Protein AF-G2DWH4-F1 (afdb_monomer_lite)

Radius of gyration: 27.31 Å; chains: 1; bounding box: 84×48×118 Å

InterPro domains:
  IPR036087 Nicotinate-nucleotide-dimethylbenzimidazole phosphoribosyltransferase-like superfamily [SSF52733] (171-233)

Foldseek 3Di:
DDDDDDDDDDDPDDPPPPPPPQPPVQLDDDPCLVQFFDDDDPCDLVDLLFAEEEEEEDEPDDVVLVVVLVVVLPPCLVVVVVVVSDDDDDDGHYYYQYLYDDPPQDQDQPDPPDPDDRPSQGAFAGSVLLVSLLVSLLVVLVVCVVVRGQEYEYEQRCCQVVVQDLDDDPPPLDLSVSNRSSNRSSLSSVLSNLSNCRRVVHAYEYTGPSRVRSLVSCCSSHVRSVVRYCPPDQPSVNVVVVVVPDPPPPDDDPDDDDDDDDDDDDDDD

Secondary structure (DSSP, 8-state):
-----------------------GGGGPPPGGGGSPPPP----TTS-TTSPEEEEEEESS--HHHHHHHHHHHT-THHHHHHHTTS-TT---EEEEEE----TT--------SSSS----PPPPPPHHHHHHHHHHHHHHHHHHHHTT-SEEEEEEHHHHHS-------TT---HHHHHHHH--HHHHHHHHHHHHHHHHT--EEE-HHHHHHHHHHHHHH-GGGGGGB-SSSPPHHHHHHHHTTS-----------------------

pLDDT: mean 70.79, std 20.51, range [34.06, 97.94]

Structure (mmCIF, N/CA/C/O backbone):
data_AF-G2DWH4-F1
#
_entry.id   AF-G2DWH4-F1
#
loop_
_atom_site.group_PDB
_atom_site.id
_atom_site.type_symbol
_atom_site.label_atom_id
_atom_site.label_alt_id
_atom_site.label_comp_id
_atom_site.label_asym_id
_atom_site.label_entity_id
_atom_site.label_seq_id
_atom_site.pdbx_PDB_ins_code
_atom_site.Cartn_x
_atom_site.Cartn_y
_atom_site.Cartn_z
_atom_site.occupancy
_atom_site.B_iso_or_equiv
_atom_site.auth_seq_id
_atom_site.auth_comp_id
_atom_site.auth_asym_id
_atom_site.auth_atom_id
_atom_site.pdbx_PDB_model_num
ATOM 1 N N . MET A 1 1 ? 60.055 7.572 -54.734 1.00 43.84 1 MET A N 1
ATOM 2 C CA . MET A 1 1 ? 59.231 6.347 -54.601 1.00 43.84 1 MET A CA 1
ATOM 3 C C . MET A 1 1 ? 59.683 5.733 -53.285 1.00 43.84 1 MET A C 1
ATOM 5 O O . MET A 1 1 ? 60.865 5.467 -53.182 1.00 43.84 1 MET A O 1
ATOM 9 N N . THR A 1 2 ? 58.936 5.772 -52.182 1.00 39.50 2 THR A N 1
ATOM 10 C CA . THR A 1 2 ? 57.647 5.097 -51.955 1.00 39.50 2 THR A CA 1
ATOM 11 C C . THR A 1 2 ? 56.962 5.762 -50.748 1.00 39.50 2 THR A C 1
ATOM 13 O O . THR A 1 2 ? 57.597 5.929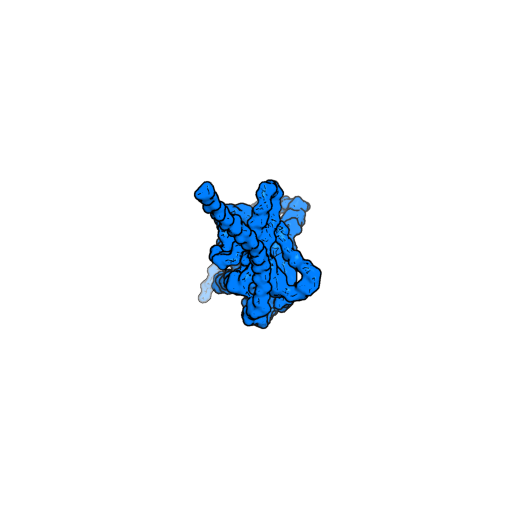 -49.711 1.00 39.50 2 THR A O 1
ATOM 16 N N . ALA A 1 3 ? 55.694 6.161 -50.875 1.00 38.78 3 ALA A N 1
ATOM 17 C CA . ALA A 1 3 ? 54.886 6.686 -49.773 1.00 38.78 3 ALA A CA 1
ATOM 18 C C . ALA A 1 3 ? 54.069 5.542 -49.153 1.00 38.78 3 ALA A C 1
ATOM 20 O O . ALA A 1 3 ? 53.367 4.832 -49.871 1.00 38.78 3 ALA A O 1
ATOM 21 N N . VAL A 1 4 ? 54.173 5.353 -47.836 1.00 41.50 4 VAL A N 1
ATOM 22 C CA . VAL A 1 4 ? 53.398 4.361 -47.075 1.00 41.50 4 VAL A CA 1
ATOM 23 C C . VAL A 1 4 ? 52.167 5.064 -46.507 1.00 41.50 4 VAL A C 1
ATOM 25 O O . VAL A 1 4 ? 52.268 5.855 -45.573 1.00 41.50 4 VAL A O 1
ATOM 28 N N . GLY A 1 5 ? 51.008 4.814 -47.118 1.00 39.22 5 GLY A N 1
ATOM 29 C CA . GLY A 1 5 ? 49.709 5.289 -46.646 1.00 39.22 5 GLY A CA 1
ATOM 30 C C . GLY A 1 5 ? 49.119 4.330 -45.613 1.00 39.22 5 GLY A C 1
ATOM 31 O O . GLY A 1 5 ? 48.825 3.180 -45.934 1.00 39.22 5 GLY A O 1
ATOM 32 N N . ALA A 1 6 ? 48.931 4.805 -44.382 1.00 42.16 6 ALA A N 1
ATOM 33 C CA . ALA A 1 6 ? 48.183 4.101 -43.347 1.00 42.16 6 ALA A CA 1
ATOM 34 C C . ALA A 1 6 ? 46.679 4.355 -43.541 1.00 42.16 6 ALA A C 1
ATOM 36 O O . ALA A 1 6 ? 46.209 5.491 -43.487 1.00 42.16 6 ALA A O 1
ATOM 37 N N . ARG A 1 7 ? 45.933 3.280 -43.798 1.00 42.12 7 ARG A N 1
ATOM 38 C CA . ARG A 1 7 ? 44.479 3.271 -43.975 1.00 42.12 7 ARG A CA 1
ATOM 39 C C . ARG A 1 7 ? 43.838 3.067 -42.599 1.00 42.12 7 ARG A C 1
ATOM 41 O O . ARG A 1 7 ? 43.928 1.983 -42.036 1.00 42.12 7 ARG A O 1
ATOM 48 N N . VAL A 1 8 ? 43.243 4.122 -42.047 1.00 39.06 8 VAL A N 1
ATOM 49 C CA . VAL A 1 8 ? 42.435 4.062 -40.820 1.00 39.06 8 VAL A CA 1
ATOM 50 C C . VAL A 1 8 ? 41.025 3.641 -41.227 1.00 39.06 8 VAL A C 1
ATOM 52 O O . VAL A 1 8 ? 40.278 4.442 -41.783 1.00 39.06 8 VAL A O 1
ATOM 55 N N . GLU A 1 9 ? 40.669 2.377 -41.001 1.00 37.31 9 GLU A N 1
ATOM 56 C CA . GLU A 1 9 ? 39.274 1.945 -41.083 1.00 37.31 9 GLU A CA 1
ATOM 57 C C . GLU A 1 9 ? 38.564 2.303 -39.777 1.00 37.31 9 GLU A C 1
ATOM 59 O O . GLU A 1 9 ? 38.820 1.730 -38.718 1.00 37.31 9 GLU A O 1
ATOM 64 N N . ALA A 1 10 ? 37.685 3.300 -39.857 1.00 43.09 10 ALA A N 1
ATOM 65 C CA . ALA A 1 10 ? 36.755 3.637 -38.796 1.00 43.09 10 ALA A CA 1
ATOM 66 C C . ALA A 1 10 ? 35.674 2.549 -38.723 1.00 43.09 10 ALA A C 1
ATOM 68 O O . ALA A 1 10 ? 34.775 2.481 -39.562 1.00 43.09 10 ALA A O 1
ATOM 69 N N . PHE A 1 11 ? 35.779 1.693 -37.710 1.00 37.16 11 PHE A N 1
ATOM 70 C CA . PHE A 1 11 ? 34.759 0.717 -37.350 1.00 37.16 11 PHE A CA 1
ATOM 71 C C . PHE A 1 11 ? 33.573 1.474 -36.729 1.00 37.16 11 PHE A C 1
ATOM 73 O O . PHE A 1 11 ? 33.607 1.881 -35.569 1.00 37.16 11 PHE A O 1
ATOM 80 N N . LEU A 1 12 ? 32.538 1.738 -37.530 1.00 42.19 12 LEU A N 1
ATOM 81 C CA . LEU A 1 12 ? 31.263 2.268 -37.049 1.00 42.19 12 LEU A CA 1
ATOM 82 C C . LEU A 1 12 ? 30.521 1.152 -36.302 1.00 42.19 12 LEU A C 1
ATOM 84 O O . LEU A 1 12 ? 29.701 0.437 -36.879 1.00 42.19 12 LEU A O 1
ATOM 88 N N . GLU A 1 13 ? 30.811 0.995 -35.010 1.00 34.06 13 GLU A N 1
ATOM 89 C CA . GLU A 1 13 ? 29.979 0.190 -34.119 1.00 34.06 13 GLU A CA 1
ATOM 90 C C . GLU A 1 13 ? 28.604 0.849 -33.996 1.00 34.06 13 GLU A C 1
ATOM 92 O O . GLU A 1 13 ? 28.412 1.888 -33.362 1.00 34.06 13 GLU A O 1
ATOM 97 N N . THR A 1 14 ? 27.621 0.242 -34.649 1.00 39.50 14 THR A N 1
ATOM 98 C CA . THR A 1 14 ? 26.215 0.588 -34.479 1.00 39.50 14 THR A CA 1
ATOM 99 C C . THR A 1 14 ? 25.814 0.201 -33.052 1.00 39.50 14 THR A C 1
ATOM 101 O O . THR A 1 14 ? 25.971 -0.967 -32.685 1.00 39.50 14 THR A O 1
ATOM 104 N N . PRO A 1 15 ? 25.279 1.115 -32.219 1.00 38.62 15 PRO A N 1
ATOM 105 C CA . PRO A 1 15 ? 24.811 0.744 -30.894 1.00 38.62 15 PRO A CA 1
ATOM 106 C C . PRO A 1 15 ? 23.590 -0.164 -31.046 1.00 38.62 15 PRO A C 1
ATOM 108 O O . PRO A 1 15 ? 22.476 0.285 -31.324 1.00 38.62 15 PRO A O 1
ATOM 111 N N . VAL A 1 16 ? 23.799 -1.468 -30.868 1.00 40.94 16 VAL A N 1
ATOM 112 C CA . VAL A 1 16 ? 22.717 -2.443 -30.750 1.00 40.94 16 VAL A CA 1
ATOM 113 C C . VAL A 1 16 ? 21.901 -2.059 -29.521 1.00 40.94 16 VAL A C 1
ATOM 115 O O . VAL A 1 16 ? 22.305 -2.283 -28.379 1.00 40.94 16 VAL A O 1
ATOM 118 N N . SER A 1 17 ? 20.743 -1.449 -29.769 1.00 43.75 17 SER A N 1
ATOM 119 C CA . SER A 1 17 ? 19.736 -1.137 -28.764 1.00 43.75 17 SER A CA 1
ATOM 120 C C . SER A 1 17 ? 19.234 -2.449 -28.157 1.00 43.75 17 SER A C 1
ATOM 122 O O . SER A 1 17 ? 18.276 -3.061 -28.628 1.00 43.75 17 SER A O 1
ATOM 124 N N . ARG A 1 18 ? 19.922 -2.925 -27.111 1.00 43.41 18 ARG A N 1
ATOM 125 C CA . ARG A 1 18 ? 19.467 -4.024 -26.256 1.00 43.41 18 ARG A CA 1
ATOM 126 C C . ARG A 1 18 ? 18.245 -3.540 -25.473 1.00 43.41 18 ARG A C 1
ATOM 128 O O . ARG A 1 18 ? 18.339 -3.212 -24.291 1.00 43.41 18 ARG A O 1
ATOM 135 N N . ARG A 1 19 ? 17.076 -3.515 -26.118 1.00 47.34 19 ARG A N 1
ATOM 136 C CA . ARG A 1 19 ? 15.805 -3.685 -25.408 1.00 47.34 19 ARG A CA 1
ATOM 137 C C . ARG A 1 19 ? 15.843 -5.091 -24.825 1.00 47.34 19 ARG A C 1
ATOM 139 O O . ARG A 1 19 ? 15.532 -6.059 -25.510 1.00 47.34 19 ARG A O 1
ATOM 146 N N . GLY A 1 20 ? 16.314 -5.204 -23.587 1.00 48.72 20 GLY A N 1
ATOM 147 C CA . GLY A 1 20 ? 16.203 -6.435 -22.823 1.00 48.72 20 GLY A CA 1
ATOM 148 C C . GLY A 1 20 ? 14.725 -6.768 -22.706 1.00 48.72 20 GLY A C 1
ATOM 149 O O . GLY A 1 20 ? 14.004 -6.116 -21.955 1.00 48.72 20 GLY A O 1
ATOM 150 N N . ALA A 1 21 ? 14.262 -7.735 -23.495 1.00 51.22 21 ALA A N 1
ATOM 151 C CA . ALA A 1 21 ? 12.986 -8.374 -23.254 1.00 51.22 21 ALA A CA 1
ATOM 152 C C . ALA A 1 21 ? 13.043 -8.911 -21.821 1.00 51.22 21 ALA A C 1
ATOM 154 O O . ALA A 1 21 ? 13.857 -9.786 -21.521 1.00 51.22 21 ALA A O 1
ATOM 155 N N . VAL A 1 22 ? 12.248 -8.318 -20.927 1.00 54.53 22 VAL A N 1
ATOM 156 C CA . VAL A 1 22 ? 12.051 -8.827 -19.567 1.00 54.53 22 VAL A CA 1
ATOM 157 C C . VAL A 1 22 ? 11.663 -10.292 -19.725 1.00 54.53 22 VAL A C 1
ATOM 159 O O . VAL A 1 22 ? 10.654 -10.591 -20.368 1.00 54.53 22 VAL A O 1
ATOM 162 N N . ARG A 1 23 ? 12.510 -11.205 -19.240 1.00 57.62 23 ARG A N 1
ATOM 163 C CA . ARG A 1 23 ? 12.257 -12.638 -19.383 1.00 57.62 23 ARG A CA 1
ATOM 164 C C . ARG A 1 23 ? 10.962 -12.941 -18.642 1.00 57.62 23 ARG A C 1
ATOM 166 O O . ARG A 1 23 ? 10.758 -12.493 -17.522 1.00 57.62 23 ARG A O 1
ATOM 173 N N . GLU A 1 24 ? 10.076 -13.697 -19.273 1.00 53.84 24 GLU A N 1
ATOM 174 C CA . GLU A 1 24 ? 8.739 -14.015 -18.758 1.00 53.84 24 GLU A CA 1
ATOM 175 C C . GLU A 1 24 ? 8.760 -14.659 -17.353 1.00 53.84 24 GLU A C 1
ATOM 177 O O . GLU A 1 24 ? 7.816 -14.507 -16.578 1.00 53.84 24 GLU A O 1
ATOM 182 N N . SER A 1 25 ? 9.889 -15.271 -16.976 1.00 52.78 25 SER A N 1
ATOM 183 C CA . SER A 1 25 ? 10.197 -15.786 -15.636 1.00 52.78 25 SER A CA 1
ATOM 184 C C . SER A 1 25 ? 10.255 -14.727 -14.523 1.00 52.78 25 SER A C 1
ATOM 186 O O . SER A 1 25 ? 10.105 -15.073 -13.351 1.00 52.78 25 SER A O 1
ATOM 188 N N . ASP A 1 26 ? 10.435 -13.447 -14.857 1.00 60.31 26 ASP A N 1
ATOM 189 C CA . ASP A 1 26 ? 10.594 -12.360 -13.881 1.00 60.31 26 ASP A CA 1
ATOM 190 C C . ASP A 1 26 ? 9.254 -11.817 -13.355 1.00 60.31 26 ASP A C 1
ATOM 192 O O . ASP A 1 26 ? 9.226 -11.037 -12.405 1.00 60.31 26 ASP A O 1
ATOM 196 N N . ALA A 1 27 ? 8.129 -12.250 -13.935 1.00 63.84 27 ALA A N 1
ATOM 197 C CA . ALA A 1 27 ? 6.793 -11.747 -13.605 1.00 63.84 27 ALA A CA 1
ATOM 198 C C . ALA A 1 27 ? 6.027 -12.603 -12.579 1.00 63.84 27 ALA A C 1
ATOM 200 O O . ALA A 1 27 ? 4.840 -12.358 -12.343 1.00 63.84 27 ALA A O 1
ATOM 201 N N . ARG A 1 28 ? 6.657 -13.621 -11.974 1.00 85.06 28 ARG A N 1
ATOM 202 C CA . ARG A 1 28 ? 5.974 -14.460 -10.981 1.00 85.06 28 ARG A CA 1
ATOM 203 C C . ARG A 1 28 ? 5.676 -13.645 -9.721 1.00 85.06 28 ARG A C 1
ATOM 205 O O . ARG A 1 28 ? 6.591 -13.165 -9.056 1.00 85.06 28 ARG A O 1
ATOM 212 N N . ARG A 1 29 ? 4.386 -13.532 -9.398 1.00 88.81 29 ARG A N 1
ATOM 213 C CA . ARG A 1 29 ? 3.885 -12.855 -8.196 1.00 88.81 29 ARG A CA 1
ATOM 214 C C . ARG A 1 29 ? 4.420 -13.543 -6.929 1.00 88.81 29 ARG A C 1
ATOM 216 O O . ARG A 1 29 ? 4.435 -14.773 -6.898 1.00 88.81 29 ARG A O 1
ATOM 223 N N . PRO A 1 30 ? 4.809 -12.787 -5.888 1.00 89.19 30 PRO A N 1
ATOM 224 C CA . PRO A 1 30 ? 5.105 -13.345 -4.575 1.00 89.19 30 PRO A CA 1
ATOM 225 C C . PRO A 1 30 ? 3.922 -14.142 -4.024 1.00 89.19 30 PRO A C 1
ATOM 227 O O . PRO A 1 30 ? 2.788 -13.662 -4.061 1.00 89.19 30 PRO A O 1
ATOM 230 N N . ASP A 1 31 ? 4.185 -15.322 -3.458 1.00 92.06 31 ASP A N 1
ATOM 231 C CA . ASP A 1 31 ? 3.131 -16.226 -2.974 1.00 92.06 31 ASP A CA 1
ATOM 232 C C . ASP A 1 31 ? 2.248 -15.571 -1.898 1.00 92.06 31 ASP A C 1
ATOM 234 O O . ASP A 1 31 ? 1.038 -15.795 -1.858 1.00 92.06 31 ASP A O 1
ATOM 238 N N . TRP A 1 32 ? 2.818 -14.679 -1.078 1.00 91.12 32 TRP A N 1
ATOM 239 C CA . TRP A 1 32 ? 2.079 -13.979 -0.027 1.00 91.12 32 TRP A CA 1
ATOM 240 C C . TRP A 1 32 ? 0.999 -13.024 -0.556 1.00 91.12 32 TRP A C 1
ATOM 242 O O . TRP A 1 32 ? 0.056 -12.725 0.173 1.00 91.12 32 TRP A O 1
ATOM 252 N N . LEU A 1 33 ? 1.065 -12.589 -1.821 1.00 91.00 33 LEU A N 1
ATOM 253 C CA . LEU A 1 33 ? -0.028 -11.825 -2.439 1.00 91.00 33 LEU A CA 1
ATOM 254 C C . LEU A 1 33 ? -1.310 -12.656 -2.582 1.00 91.00 33 LEU A C 1
ATOM 256 O O . LEU A 1 33 ? -2.381 -12.086 -2.758 1.00 91.00 33 LEU A O 1
ATOM 260 N N . SER A 1 34 ? -1.210 -13.984 -2.494 1.00 92.31 34 SER A N 1
ATOM 261 C CA . SER A 1 34 ? -2.356 -14.897 -2.556 1.00 92.31 34 SER A CA 1
ATOM 262 C C . SER A 1 34 ? -2.993 -15.153 -1.188 1.00 92.31 34 SER A C 1
ATOM 264 O O . SER A 1 34 ? -4.053 -15.772 -1.122 1.00 92.31 34 SER A O 1
ATOM 266 N N . VAL A 1 35 ? -2.373 -14.697 -0.091 1.00 95.62 35 VAL A N 1
ATOM 267 C CA . VAL A 1 35 ? -2.939 -14.841 1.260 1.00 95.62 35 VAL A CA 1
ATOM 268 C C . VAL A 1 35 ? -4.261 -14.067 1.321 1.00 95.62 35 VAL A C 1
ATOM 270 O O . VAL A 1 35 ? -4.284 -12.902 0.912 1.00 95.62 35 VAL A O 1
ATOM 273 N N . PRO A 1 36 ? -5.369 -14.675 1.783 1.00 95.75 36 PRO A N 1
ATOM 274 C CA . PRO A 1 36 ? -6.670 -14.015 1.820 1.00 95.75 36 PRO A CA 1
ATOM 275 C C . PRO A 1 36 ? -6.675 -12.817 2.776 1.00 95.75 36 PRO A C 1
ATOM 277 O O . PRO A 1 36 ? -5.820 -12.684 3.648 1.00 95.75 36 PRO A O 1
ATOM 280 N N . ALA A 1 37 ? -7.656 -11.931 2.604 1.00 95.56 37 ALA A N 1
ATOM 281 C CA . ALA A 1 37 ? -7.869 -10.839 3.545 1.00 95.56 37 ALA A CA 1
ATOM 282 C C . ALA A 1 37 ? -8.299 -11.384 4.915 1.00 95.56 37 ALA A C 1
ATOM 284 O O . ALA A 1 37 ? -8.993 -12.402 4.993 1.00 95.56 37 ALA A O 1
ATOM 285 N N . ALA A 1 38 ? -7.926 -10.681 5.983 1.00 94.75 38 ALA A N 1
ATOM 286 C CA . ALA A 1 38 ? -8.412 -10.968 7.320 1.00 94.75 38 ALA A CA 1
ATOM 287 C C . ALA A 1 38 ? -9.946 -10.841 7.366 1.00 94.75 38 ALA A C 1
ATOM 289 O O . ALA A 1 38 ? -10.504 -9.935 6.726 1.00 94.75 38 ALA A O 1
ATOM 290 N N . PRO A 1 39 ? -10.638 -11.699 8.140 1.00 92.12 39 PRO A N 1
ATOM 291 C CA . PRO A 1 39 ? -12.065 -11.553 8.390 1.00 92.12 39 PRO A CA 1
ATOM 292 C C . PRO A 1 39 ? -12.355 -10.167 8.959 1.00 92.12 39 PRO A C 1
ATOM 294 O O . PRO A 1 39 ? -11.705 -9.736 9.910 1.00 92.12 39 PRO A O 1
ATOM 297 N N . ARG A 1 40 ? -13.333 -9.460 8.390 1.00 80.56 40 ARG A N 1
ATOM 298 C CA . ARG A 1 40 ? -13.727 -8.146 8.900 1.00 80.56 40 ARG A CA 1
ATOM 299 C C . ARG A 1 40 ? -14.387 -8.334 10.268 1.00 80.56 40 ARG A C 1
ATOM 301 O O . ARG A 1 40 ? -15.482 -8.888 10.344 1.00 80.56 40 ARG A O 1
ATOM 308 N N . CYS A 1 41 ? -13.760 -7.846 11.335 1.00 64.50 41 CYS A N 1
ATOM 309 C CA . CYS A 1 41 ? -14.508 -7.569 12.556 1.00 64.50 41 CYS A CA 1
ATOM 310 C C . CYS A 1 41 ? -15.380 -6.344 12.279 1.00 64.50 41 CYS A C 1
ATOM 312 O O . CYS A 1 41 ? -14.888 -5.318 11.818 1.00 64.50 41 CYS A O 1
ATOM 314 N N . VAL A 1 42 ? -16.684 -6.480 12.508 1.00 57.16 42 VAL A N 1
ATOM 315 C CA . VAL A 1 42 ? -17.709 -5.469 12.193 1.00 57.16 42 VAL A CA 1
ATOM 316 C C . VAL A 1 42 ? -17.597 -4.232 13.093 1.00 57.16 42 VAL A C 1
ATOM 318 O O . VAL A 1 42 ? -18.349 -3.286 12.914 1.00 57.16 42 VAL A O 1
ATOM 321 N N . GLU A 1 43 ? -16.643 -4.193 14.024 1.00 59.25 43 GLU A N 1
ATOM 322 C CA . GLU A 1 43 ? -16.416 -3.025 14.866 1.00 59.25 43 GLU A CA 1
ATOM 323 C C . GLU A 1 43 ? -15.879 -1.866 14.009 1.00 59.25 43 GLU A C 1
ATOM 325 O O . GLU A 1 43 ? -14.745 -1.927 13.518 1.00 59.25 43 GLU A O 1
ATOM 330 N N . PRO A 1 44 ? -16.692 -0.820 13.773 1.00 54.91 44 PRO A N 1
ATOM 331 C CA . PRO A 1 44 ? -16.284 0.307 12.956 1.00 54.91 44 PRO A CA 1
ATOM 332 C C . PRO A 1 44 ? -15.169 1.029 13.700 1.00 54.91 44 PRO A C 1
ATOM 334 O O . PRO A 1 44 ? -15.448 1.624 14.732 1.00 54.91 44 PRO A O 1
ATOM 337 N N . PHE A 1 45 ? -13.927 0.929 13.202 1.00 59.12 45 PHE A N 1
ATOM 338 C CA . PHE A 1 45 ? -12.737 1.590 13.755 1.00 59.12 45 PHE A CA 1
ATOM 339 C C . PHE A 1 45 ? -12.818 1.690 15.281 1.00 59.12 45 PHE A C 1
ATOM 341 O O . PHE A 1 45 ? -13.060 2.786 15.791 1.00 59.12 45 PHE A O 1
ATOM 348 N N . GLY A 1 46 ? -12.732 0.538 15.973 1.00 53.75 46 GLY A N 1
ATOM 349 C CA . GLY A 1 46 ? -12.829 0.454 17.436 1.00 53.75 46 GLY A CA 1
ATOM 350 C C . GLY A 1 46 ? -12.152 1.673 18.043 1.00 53.75 46 GLY A C 1
ATOM 351 O O . GLY A 1 46 ? -11.006 1.919 17.678 1.00 53.75 46 GLY A O 1
ATOM 352 N N . GLY A 1 47 ? -12.944 2.472 18.775 1.00 55.53 47 GLY A N 1
ATOM 353 C CA . GLY A 1 47 ? -12.854 3.936 18.853 1.00 55.53 47 GLY A CA 1
ATOM 354 C C . GLY A 1 47 ? -11.470 4.530 18.593 1.00 55.53 47 GLY A C 1
ATOM 355 O O . GLY A 1 47 ? -10.475 4.025 19.095 1.00 55.53 47 GLY A O 1
ATOM 356 N N . LEU A 1 48 ? -11.414 5.650 17.862 1.00 58.59 48 LEU A N 1
ATOM 357 C CA . LEU A 1 48 ? -10.204 6.389 17.437 1.00 58.59 48 LEU A CA 1
ATOM 358 C C . LEU A 1 48 ? -9.157 6.699 18.544 1.00 58.59 48 LEU A C 1
ATOM 360 O O . LEU A 1 48 ? -8.147 7.332 18.272 1.00 58.59 48 LEU A O 1
ATOM 364 N N . THR A 1 49 ? -9.361 6.257 19.782 1.00 65.31 49 THR A N 1
ATOM 365 C CA . THR A 1 49 ? -8.399 6.247 20.883 1.00 65.31 49 THR A CA 1
ATOM 366 C C . THR A 1 49 ? -7.150 5.403 20.602 1.00 65.31 49 THR A C 1
ATOM 368 O O . THR A 1 49 ? -6.094 5.684 21.180 1.00 65.31 49 THR A O 1
ATOM 371 N N . ALA A 1 50 ? -7.231 4.399 19.720 1.00 72.06 50 ALA A N 1
ATOM 372 C CA . ALA A 1 50 ? -6.076 3.589 19.340 1.00 72.06 50 ALA A CA 1
ATOM 373 C C . ALA A 1 50 ? -5.001 4.428 18.613 1.00 72.06 50 ALA A C 1
ATOM 375 O O . ALA A 1 50 ? -5.333 5.313 17.821 1.00 72.06 50 ALA A O 1
ATOM 376 N N . PRO A 1 51 ? -3.701 4.160 18.847 1.00 81.44 51 PRO A N 1
ATOM 377 C CA . PRO A 1 51 ? -2.633 4.951 18.253 1.00 81.44 51 PRO A CA 1
ATOM 378 C C . PRO A 1 51 ? -2.651 4.850 16.723 1.00 81.44 51 PRO A C 1
ATOM 380 O O . PRO A 1 51 ? -2.840 3.776 16.142 1.00 81.44 51 PRO A O 1
ATOM 383 N N . LEU A 1 52 ? -2.446 5.994 16.076 1.00 83.88 52 LEU A N 1
ATOM 384 C CA . LEU A 1 52 ? -2.310 6.116 14.629 1.00 83.88 52 LEU A CA 1
ATOM 385 C C . LEU A 1 52 ? -0.821 6.058 14.282 1.00 83.88 52 LEU A C 1
ATOM 387 O O . LEU A 1 52 ? -0.020 6.717 14.947 1.00 83.88 52 LEU A O 1
ATOM 391 N N . ARG A 1 53 ? -0.453 5.327 13.225 1.00 86.25 53 ARG A N 1
ATOM 392 C CA . ARG A 1 53 ? 0.921 5.345 12.701 1.00 86.25 53 ARG A CA 1
ATOM 393 C C . ARG A 1 53 ? 0.944 5.844 11.275 1.00 86.25 53 ARG A C 1
ATOM 395 O O . ARG A 1 53 ? 0.223 5.330 10.416 1.00 86.25 53 ARG A O 1
ATOM 402 N N . PHE A 1 54 ? 1.791 6.833 11.039 1.00 86.62 54 PHE A N 1
ATOM 403 C CA . PHE A 1 54 ? 1.964 7.436 9.734 1.00 86.62 54 PHE A CA 1
ATOM 404 C C . PHE A 1 54 ? 3.289 6.994 9.130 1.00 86.62 54 PHE A C 1
ATOM 406 O O . PHE A 1 54 ? 4.336 7.120 9.761 1.00 86.62 54 PHE A O 1
ATOM 413 N N . VAL A 1 55 ? 3.250 6.480 7.904 1.00 88.56 55 VAL A N 1
ATOM 414 C CA . VAL A 1 55 ? 4.432 5.995 7.198 1.00 88.56 55 VAL A CA 1
ATOM 415 C C . VAL A 1 55 ? 4.555 6.657 5.835 1.00 88.56 55 VAL A C 1
ATOM 417 O O . VAL A 1 55 ? 3.664 6.556 4.986 1.00 88.56 55 VAL A O 1
ATOM 420 N N . VAL A 1 56 ? 5.708 7.280 5.600 1.00 88.81 56 VAL A N 1
ATOM 421 C CA . VAL A 1 56 ? 6.085 7.795 4.281 1.00 88.81 56 VAL A CA 1
ATOM 422 C C . VAL A 1 56 ? 7.088 6.863 3.642 1.00 88.81 56 VAL A C 1
ATOM 424 O O . VAL A 1 56 ? 8.180 6.658 4.165 1.00 88.81 56 VAL A O 1
ATOM 427 N N . PHE A 1 57 ? 6.736 6.331 2.478 1.00 90.25 57 PHE A N 1
ATOM 428 C CA . PHE A 1 57 ? 7.672 5.602 1.636 1.00 90.25 57 PHE A CA 1
ATOM 429 C C . PHE A 1 57 ? 8.434 6.601 0.767 1.00 90.25 57 PHE A C 1
ATOM 431 O O . PHE A 1 57 ? 7.824 7.373 0.017 1.00 90.25 57 PHE A O 1
ATOM 438 N N . ALA A 1 58 ? 9.760 6.587 0.886 1.00 87.56 58 ALA A N 1
ATOM 439 C CA . ALA A 1 58 ? 10.661 7.475 0.160 1.00 87.56 58 ALA A CA 1
ATOM 440 C C . ALA A 1 58 ? 11.900 6.711 -0.324 1.00 87.56 58 ALA A C 1
ATOM 442 O O . ALA A 1 58 ? 12.484 5.919 0.427 1.00 87.56 58 ALA A O 1
ATOM 443 N N . ASP A 1 59 ? 12.328 6.963 -1.561 1.00 84.88 59 ASP A N 1
ATOM 444 C CA . ASP A 1 59 ? 13.561 6.408 -2.113 1.00 84.88 59 ASP A CA 1
ATOM 445 C C . ASP A 1 59 ? 14.613 7.511 -2.309 1.00 84.88 59 ASP A C 1
ATOM 447 O O . ASP A 1 59 ? 14.446 8.433 -3.106 1.00 84.88 59 ASP A O 1
ATOM 451 N N . GLY A 1 60 ? 15.690 7.449 -1.519 1.00 74.38 60 GLY A N 1
ATOM 452 C CA . GLY A 1 60 ? 16.873 8.310 -1.666 1.00 74.38 60 GLY A CA 1
ATOM 453 C C . GLY A 1 60 ? 16.677 9.824 -1.481 1.00 74.38 60 GLY A C 1
ATOM 454 O O . GLY A 1 60 ? 17.594 10.577 -1.792 1.00 74.38 60 GLY A O 1
ATOM 455 N N . GLN A 1 61 ? 15.520 10.286 -0.999 1.00 71.00 61 GLN A N 1
ATOM 456 C CA . GLN A 1 61 ? 15.240 11.717 -0.835 1.00 71.00 61 GLN A CA 1
ATOM 457 C C . GLN A 1 61 ? 15.894 12.312 0.419 1.00 71.00 61 GLN A C 1
ATOM 459 O O . GLN A 1 61 ? 15.998 11.653 1.457 1.00 71.00 61 GLN A O 1
ATOM 464 N N . ASP A 1 62 ? 16.268 13.592 0.328 1.00 77.81 62 ASP A N 1
ATOM 465 C CA . ASP A 1 62 ? 16.673 14.402 1.480 1.00 77.81 62 ASP A CA 1
ATOM 466 C C . ASP A 1 62 ? 15.521 14.434 2.510 1.00 77.81 62 ASP A C 1
ATOM 468 O O . ASP A 1 62 ? 14.389 14.783 2.145 1.00 77.81 62 ASP A O 1
ATOM 472 N N . PRO A 1 63 ? 15.774 14.106 3.792 1.00 75.00 63 PRO A N 1
ATOM 473 C CA . PRO A 1 63 ? 14.782 14.198 4.861 1.00 75.00 63 PRO A CA 1
ATOM 474 C C . PRO A 1 63 ? 14.015 15.527 4.907 1.00 75.00 63 PRO A C 1
ATOM 476 O O . PRO A 1 63 ? 12.826 15.533 5.219 1.00 75.00 63 PRO A O 1
ATOM 479 N N . ARG A 1 64 ? 14.647 16.652 4.548 1.00 78.44 64 ARG A N 1
ATOM 480 C CA . ARG A 1 64 ? 13.993 17.972 4.502 1.00 78.44 64 ARG A CA 1
ATOM 481 C C . ARG A 1 64 ? 12.931 18.060 3.411 1.00 78.44 64 ARG A C 1
ATOM 483 O O . ARG A 1 64 ? 11.880 18.653 3.629 1.00 78.44 64 ARG A O 1
ATOM 490 N N . VAL A 1 65 ? 13.184 17.451 2.253 1.00 78.19 65 VAL A N 1
ATOM 491 C CA . VAL A 1 65 ? 12.218 17.383 1.144 1.00 78.19 65 VAL A CA 1
ATOM 492 C C . VAL A 1 65 ? 11.045 16.487 1.525 1.00 78.19 65 VAL A C 1
ATOM 494 O O . VAL A 1 65 ? 9.896 16.813 1.229 1.00 78.19 65 VAL A O 1
ATOM 497 N N . ILE A 1 66 ? 11.325 15.376 2.210 1.00 76.38 66 ILE A N 1
ATOM 498 C CA . ILE A 1 66 ? 10.288 14.489 2.743 1.00 76.38 66 ILE A CA 1
ATOM 499 C C . ILE A 1 66 ? 9.416 15.253 3.743 1.00 76.38 66 ILE A C 1
ATOM 501 O O . ILE A 1 66 ? 8.196 15.194 3.618 1.00 76.38 66 ILE A O 1
ATOM 505 N N . GLN A 1 67 ? 10.020 16.008 4.667 1.00 78.44 67 GLN A N 1
ATOM 506 C CA . GLN A 1 67 ? 9.294 16.802 5.658 1.00 78.44 67 GLN A CA 1
ATOM 507 C C . GLN A 1 67 ? 8.438 17.907 5.017 1.00 78.44 67 GLN A C 1
ATOM 509 O O . GLN A 1 67 ? 7.257 18.002 5.325 1.00 78.44 67 GLN A O 1
ATOM 514 N N . ASP A 1 68 ? 8.974 18.686 4.071 1.00 79.12 68 ASP A N 1
ATOM 515 C CA . ASP A 1 68 ? 8.193 19.721 3.367 1.00 79.12 68 ASP A CA 1
ATOM 516 C C . ASP A 1 68 ? 6.984 19.117 2.629 1.00 79.12 68 ASP A C 1
ATOM 518 O O . ASP A 1 68 ? 5.888 19.679 2.607 1.00 79.12 68 ASP A O 1
ATOM 522 N N . ARG A 1 69 ? 7.148 17.927 2.043 1.00 74.19 69 ARG A N 1
ATOM 523 C CA . ARG A 1 69 ? 6.044 17.218 1.380 1.00 74.19 69 ARG A CA 1
ATOM 524 C C . ARG A 1 69 ? 5.036 16.663 2.367 1.00 74.19 69 ARG A C 1
ATOM 526 O O . ARG A 1 69 ? 3.840 16.784 2.114 1.00 74.19 69 ARG A O 1
ATOM 533 N N . ILE A 1 70 ? 5.515 16.085 3.462 1.00 74.69 70 ILE A N 1
ATOM 534 C CA . ILE A 1 70 ? 4.714 15.703 4.623 1.00 74.69 70 ILE A CA 1
ATOM 535 C C . ILE A 1 70 ? 3.832 16.885 5.014 1.00 74.69 70 ILE A C 1
ATOM 537 O O . ILE A 1 70 ? 2.616 16.751 4.940 1.00 74.69 70 ILE A O 1
ATOM 541 N N . ASP A 1 71 ? 4.409 18.059 5.260 1.00 77.56 71 ASP A N 1
ATOM 542 C CA . ASP A 1 71 ? 3.689 19.252 5.711 1.00 77.56 71 ASP A CA 1
ATOM 543 C C . ASP A 1 71 ? 2.626 19.719 4.698 1.00 77.56 71 ASP A C 1
ATOM 545 O O . ASP A 1 71 ? 1.535 20.149 5.084 1.00 77.56 71 ASP A O 1
ATOM 549 N N . ARG A 1 72 ? 2.894 19.577 3.392 1.00 73.62 72 ARG A N 1
ATOM 550 C CA . ARG A 1 72 ? 1.929 19.887 2.317 1.00 73.62 72 ARG A CA 1
ATOM 551 C C . ARG A 1 72 ? 0.787 18.875 2.226 1.00 73.62 72 ARG A C 1
ATOM 553 O O . ARG A 1 72 ? -0.371 19.275 2.078 1.00 73.62 72 ARG A O 1
ATOM 560 N N . VAL A 1 73 ? 1.092 17.578 2.299 1.00 67.38 73 VAL A N 1
ATOM 561 C CA . VAL A 1 73 ? 0.083 16.501 2.302 1.00 67.38 73 VAL A CA 1
ATOM 562 C C . VAL A 1 73 ? -0.762 16.576 3.579 1.00 67.38 73 VAL A C 1
ATOM 564 O O . VAL A 1 73 ? -1.965 16.331 3.532 1.00 67.38 73 VAL A O 1
ATOM 567 N N . TRP A 1 74 ? -0.166 17.015 4.691 1.00 67.81 74 TRP A N 1
ATOM 568 C CA . TRP A 1 74 ? -0.822 17.240 5.984 1.00 67.81 74 TRP A CA 1
ATOM 569 C C . TRP A 1 74 ? -1.628 18.536 6.103 1.00 67.81 74 TRP A C 1
ATOM 571 O O . TRP A 1 74 ? -2.099 18.863 7.199 1.00 67.81 74 TRP A O 1
ATOM 581 N N . SER A 1 75 ? -1.795 19.287 5.014 1.00 61.53 75 SER A N 1
ATOM 582 C CA . SER A 1 75 ? -2.585 20.522 4.999 1.00 61.53 75 SER A CA 1
ATOM 583 C C . SER A 1 75 ? -4.002 20.322 5.604 1.00 61.53 75 SER A C 1
ATOM 585 O O . SER A 1 75 ? -4.477 19.191 5.761 1.00 61.53 75 SER A O 1
ATOM 587 N N . PRO A 1 76 ? -4.672 21.404 6.061 1.00 57.66 76 PRO A N 1
ATOM 588 C CA . PRO A 1 76 ? -5.378 21.474 7.351 1.00 57.66 76 PRO A CA 1
ATOM 589 C C . PRO A 1 76 ? -6.468 20.431 7.607 1.00 57.66 76 PRO A C 1
ATOM 591 O O . PRO A 1 76 ? -6.779 20.159 8.762 1.00 57.66 76 PRO A O 1
ATOM 594 N N . GLY A 1 77 ? -7.027 19.800 6.581 1.00 54.97 77 GLY A N 1
ATOM 595 C CA . GLY A 1 77 ? -8.048 18.780 6.770 1.00 54.97 77 GLY A CA 1
ATOM 596 C C . GLY A 1 77 ? -7.575 17.565 7.582 1.00 54.97 77 GLY A C 1
ATOM 597 O O . GLY A 1 77 ? -8.365 17.016 8.348 1.00 54.97 77 GLY A O 1
ATOM 598 N N . LEU A 1 78 ? -6.304 17.149 7.473 1.00 59.97 78 LEU A N 1
ATOM 599 C CA . LEU A 1 78 ? -5.796 16.027 8.281 1.00 59.97 78 LEU A CA 1
ATOM 600 C C . LEU A 1 78 ? -5.517 16.457 9.729 1.00 59.97 78 LEU A C 1
ATOM 602 O O . LEU A 1 78 ? -5.664 15.649 10.642 1.00 59.97 78 LEU A O 1
ATOM 606 N N . ARG A 1 79 ? -5.200 17.744 9.951 1.00 60.31 79 ARG A N 1
ATOM 607 C CA . ARG A 1 79 ? -5.143 18.345 11.294 1.00 60.31 79 ARG A CA 1
ATOM 608 C C . ARG A 1 79 ? -6.520 18.402 11.945 1.00 60.31 79 ARG A C 1
ATOM 610 O O . ARG A 1 79 ? -6.612 18.148 13.135 1.00 60.31 79 ARG A O 1
ATOM 617 N N . VAL A 1 80 ? -7.584 18.671 11.184 1.00 57.47 80 VAL A N 1
ATOM 618 C CA . VAL A 1 80 ? -8.965 18.595 11.697 1.00 57.47 80 VAL A CA 1
ATOM 619 C C . VAL A 1 80 ? -9.291 17.166 12.135 1.00 57.47 80 VAL A C 1
ATOM 621 O O . VAL A 1 80 ? -9.868 16.977 13.201 1.00 57.47 80 VAL A O 1
ATOM 624 N N . PHE A 1 81 ? -8.868 16.161 11.363 1.00 58.00 81 PHE A N 1
ATOM 625 C CA . PHE A 1 81 ? -9.066 14.752 11.714 1.00 58.00 81 PHE A CA 1
ATOM 626 C C . PHE A 1 81 ? -8.239 14.318 12.937 1.00 58.00 81 PHE A C 1
ATOM 628 O O . PHE A 1 81 ? -8.763 13.680 13.841 1.00 58.00 81 PHE A O 1
ATOM 635 N N . ALA A 1 82 ? -6.960 14.695 13.008 1.00 56.62 82 ALA A N 1
ATOM 636 C CA . ALA A 1 82 ? -6.098 14.364 14.145 1.00 56.62 82 ALA A CA 1
ATOM 637 C C . ALA A 1 82 ? -6.478 15.143 15.421 1.00 56.62 82 ALA A C 1
ATOM 639 O O . ALA A 1 82 ? -6.505 14.572 16.508 1.00 56.62 82 ALA A O 1
ATOM 640 N N . GLY A 1 83 ? -6.828 16.424 15.287 1.00 53.94 83 GLY A N 1
ATOM 641 C CA . GLY A 1 83 ? -7.208 17.310 16.393 1.00 53.94 83 GLY A CA 1
ATOM 642 C C . GLY A 1 83 ? -8.594 17.027 16.974 1.00 53.94 83 GLY A C 1
ATOM 643 O O . GLY A 1 83 ? -8.865 17.398 18.109 1.00 53.94 83 GLY A O 1
ATOM 644 N N . SER A 1 84 ? -9.464 16.319 16.245 1.00 53.16 84 SER A N 1
ATOM 645 C CA . SER A 1 84 ? -10.703 15.771 16.822 1.00 53.16 84 SER A CA 1
ATOM 646 C C . SER A 1 84 ? -10.476 14.465 17.595 1.00 53.16 84 SER A C 1
ATOM 648 O O . SER A 1 84 ? -11.358 14.042 18.338 1.00 53.16 84 SER A O 1
ATOM 650 N N . VAL A 1 85 ? -9.294 13.849 17.465 1.00 51.44 85 VAL A N 1
ATOM 651 C CA . VAL A 1 85 ? -8.946 12.566 18.093 1.00 51.44 85 VAL A CA 1
ATOM 652 C C . VAL A 1 85 ? -7.985 12.728 19.279 1.00 51.44 85 VAL A C 1
ATOM 654 O O . VAL A 1 85 ? -8.025 11.902 20.192 1.00 51.44 85 VAL A O 1
ATOM 657 N N . ARG A 1 86 ? -7.159 13.785 19.337 1.00 50.62 86 ARG A N 1
ATOM 658 C CA . ARG A 1 86 ? -6.274 14.063 20.487 1.00 50.62 86 ARG A CA 1
ATOM 659 C C . ARG A 1 86 ? -6.059 15.555 20.759 1.00 50.62 86 ARG A C 1
ATOM 661 O O . ARG A 1 86 ? -6.074 16.382 19.855 1.00 50.62 86 ARG A O 1
ATOM 668 N N . GLN A 1 87 ? -5.808 15.845 22.037 1.00 47.47 87 GLN A N 1
ATOM 669 C CA . GLN A 1 87 ? -5.326 17.119 22.576 1.00 47.47 87 GLN A CA 1
ATOM 670 C C . GLN A 1 87 ? -4.040 17.549 21.834 1.00 47.47 87 GLN A C 1
ATOM 672 O O . GLN A 1 87 ? -3.169 16.722 21.578 1.00 47.47 87 GLN A O 1
ATOM 677 N N . GLU A 1 88 ? -3.954 18.829 21.471 1.00 48.31 88 GLU A N 1
ATOM 678 C CA . GLU A 1 88 ? -3.128 19.451 20.413 1.00 48.31 88 GLU A CA 1
ATOM 679 C C . GLU A 1 88 ? -1.592 19.240 20.424 1.00 48.31 88 GLU A C 1
ATOM 681 O O . GLU A 1 88 ? -0.903 19.818 19.584 1.00 48.31 88 GLU A O 1
ATOM 686 N N . SER A 1 89 ? -1.009 18.446 21.324 1.00 43.81 89 SER A N 1
ATOM 687 C CA . SER A 1 89 ? 0.439 18.483 21.590 1.00 43.81 89 SER A CA 1
ATOM 688 C C . SER A 1 89 ? 1.269 17.290 21.105 1.00 43.81 89 SER A C 1
ATOM 690 O O . SER A 1 89 ? 2.493 17.393 21.114 1.00 43.81 89 SER A O 1
ATOM 692 N N . GLU A 1 90 ? 0.671 16.182 20.659 1.00 58.84 90 GLU A N 1
ATOM 693 C CA . GLU A 1 90 ? 1.438 14.993 20.253 1.00 58.84 90 GLU A CA 1
ATOM 694 C C . GLU A 1 90 ? 1.107 14.588 18.813 1.00 58.84 90 GLU A C 1
ATOM 696 O O . GLU A 1 90 ? 0.053 14.021 18.517 1.00 58.84 90 GLU A O 1
ATOM 701 N N . TRP A 1 91 ? 2.007 14.933 17.890 1.00 59.91 91 TRP A N 1
ATOM 702 C CA . TRP A 1 91 ? 1.920 14.497 16.500 1.00 59.91 91 TRP A CA 1
ATOM 703 C C . TRP A 1 91 ? 1.926 12.963 16.430 1.00 59.91 91 TRP A C 1
ATOM 705 O O . TRP A 1 91 ? 2.632 12.325 17.213 1.00 59.91 91 TRP A O 1
ATOM 715 N N . PRO A 1 92 ? 1.173 12.348 15.497 1.00 67.75 92 PRO A N 1
ATOM 716 C CA . PRO A 1 92 ? 1.228 10.904 15.313 1.00 67.75 92 PRO A CA 1
ATOM 717 C C . PRO A 1 92 ? 2.664 10.466 15.004 1.00 67.75 92 PRO A C 1
ATOM 719 O O . PRO A 1 92 ? 3.391 11.161 14.286 1.00 67.75 92 PRO A O 1
ATOM 722 N N . GLU A 1 93 ? 3.054 9.295 15.517 1.00 75.44 93 GLU A N 1
ATOM 723 C CA . GLU A 1 93 ? 4.361 8.706 15.227 1.00 75.44 93 GLU A CA 1
ATOM 724 C C . GLU A 1 93 ? 4.551 8.619 13.709 1.00 75.44 93 GLU A C 1
ATOM 726 O O . GLU A 1 93 ? 3.846 7.883 13.007 1.00 75.44 93 GLU A O 1
ATOM 731 N N . THR A 1 94 ? 5.491 9.421 13.211 1.00 80.19 94 THR A N 1
ATOM 732 C CA . THR A 1 94 ? 5.819 9.522 11.794 1.00 80.19 94 THR A CA 1
ATOM 733 C C . THR A 1 94 ? 7.075 8.714 11.528 1.00 80.19 94 THR A C 1
ATOM 735 O O . THR A 1 94 ? 8.147 9.010 12.050 1.00 80.19 94 THR A O 1
ATOM 738 N N . GLU A 1 95 ? 6.943 7.682 10.704 1.00 86.69 95 GLU A N 1
ATOM 739 C CA . GLU A 1 95 ? 8.043 6.835 10.268 1.00 86.69 95 GLU A CA 1
ATOM 740 C C . GLU A 1 95 ? 8.345 7.104 8.791 1.00 86.69 95 GLU A C 1
ATOM 742 O O . GLU A 1 95 ? 7.479 6.986 7.922 1.00 86.69 95 GLU A O 1
ATOM 747 N N . VAL A 1 96 ? 9.599 7.424 8.481 1.00 85.56 96 VAL A N 1
ATOM 748 C CA . VAL A 1 96 ? 10.071 7.481 7.095 1.00 85.56 96 VAL A CA 1
ATOM 749 C C . VAL A 1 96 ? 10.683 6.129 6.743 1.00 85.56 96 VAL A C 1
ATOM 751 O O . VAL A 1 96 ? 11.722 5.732 7.273 1.00 85.56 96 VAL A O 1
ATOM 754 N N . CYS A 1 97 ? 10.033 5.397 5.841 1.00 86.56 97 CYS A N 1
ATOM 755 C CA . CYS A 1 97 ? 10.525 4.120 5.348 1.00 86.56 97 CYS A CA 1
ATOM 756 C C . CYS A 1 97 ? 11.417 4.347 4.123 1.00 86.56 97 CYS A C 1
ATOM 758 O O . CYS A 1 97 ? 10.937 4.466 2.992 1.00 86.56 97 CYS A O 1
ATOM 760 N N . HIS A 1 98 ? 12.728 4.391 4.363 1.00 86.56 98 HIS A N 1
ATOM 761 C CA . HIS A 1 98 ? 13.727 4.455 3.303 1.00 86.56 98 HIS A CA 1
ATOM 762 C C . HIS A 1 98 ? 13.856 3.105 2.592 1.00 86.56 98 HIS A C 1
ATOM 764 O O . HIS A 1 98 ? 14.131 2.076 3.215 1.00 86.56 98 HIS A O 1
ATOM 770 N N . LEU A 1 99 ? 13.694 3.112 1.269 1.00 84.25 99 LEU A N 1
ATOM 771 C CA . LEU A 1 99 ? 13.789 1.894 0.455 1.00 84.25 99 LEU A CA 1
ATOM 772 C C . LEU A 1 99 ? 15.238 1.523 0.086 1.00 84.25 99 LEU A C 1
ATOM 774 O O . LEU A 1 99 ? 15.478 0.391 -0.343 1.00 84.25 99 LEU A O 1
ATOM 778 N N . GLY A 1 100 ? 16.188 2.436 0.331 1.00 77.75 100 GLY A N 1
ATOM 779 C CA . GLY A 1 100 ? 17.629 2.291 0.074 1.00 77.75 100 GLY A CA 1
ATOM 780 C C . GLY A 1 100 ? 17.961 2.317 -1.417 1.00 77.75 100 GLY A C 1
ATOM 781 O O . GLY A 1 100 ? 17.131 1.921 -2.216 1.00 77.75 100 GLY A O 1
ATOM 782 N N . ALA A 1 101 ? 19.159 2.735 -1.827 1.00 65.69 101 ALA A N 1
ATOM 783 C CA . ALA A 1 101 ? 19.518 2.735 -3.247 1.00 65.69 101 ALA A CA 1
ATOM 784 C C . ALA A 1 101 ? 19.466 1.305 -3.820 1.00 65.69 101 ALA A C 1
ATOM 786 O O . ALA A 1 101 ? 20.228 0.436 -3.401 1.00 65.69 101 ALA A O 1
ATOM 787 N N . ALA A 1 102 ? 18.559 1.038 -4.761 1.00 57.59 102 ALA A N 1
ATOM 788 C CA . ALA A 1 102 ? 18.589 -0.213 -5.509 1.00 57.59 102 ALA A CA 1
ATOM 789 C C . ALA A 1 102 ? 19.616 -0.085 -6.635 1.00 57.59 102 ALA A C 1
ATOM 791 O O . ALA A 1 102 ? 19.394 0.645 -7.605 1.00 57.59 102 ALA A O 1
ATOM 792 N N . GLU A 1 103 ? 20.726 -0.813 -6.527 1.00 54.84 103 GLU A N 1
ATOM 793 C CA . GLU A 1 103 ? 21.650 -0.986 -7.645 1.00 54.84 103 GLU A CA 1
ATOM 794 C C . GLU A 1 103 ? 20.869 -1.516 -8.865 1.00 54.84 103 GLU A C 1
ATOM 796 O O . GLU A 1 103 ? 20.188 -2.541 -8.803 1.00 54.84 103 GLU A O 1
ATOM 801 N N . GLY A 1 104 ? 20.899 -0.771 -9.975 1.00 52.97 104 GLY A N 1
ATOM 802 C CA . GLY A 1 104 ? 20.276 -1.173 -11.242 1.00 52.97 104 GLY A CA 1
ATOM 803 C C . GLY A 1 104 ? 18.873 -0.623 -11.544 1.00 52.97 104 GLY A C 1
ATOM 804 O O . GLY A 1 104 ? 18.410 -0.809 -12.668 1.00 52.97 104 GLY A O 1
ATOM 805 N N . CYS A 1 105 ? 18.215 0.108 -10.635 1.00 48.62 105 CYS A N 1
ATOM 806 C CA . CYS A 1 105 ? 17.010 0.897 -10.958 1.00 48.62 105 CYS A CA 1
ATOM 807 C C . CYS A 1 105 ? 17.393 2.345 -11.294 1.00 48.62 105 CYS A C 1
ATOM 809 O O . CYS A 1 105 ? 16.995 3.294 -10.628 1.00 48.62 105 CYS A O 1
ATOM 811 N N . GLY A 1 106 ? 18.218 2.522 -12.326 1.00 47.19 106 GLY A N 1
ATOM 812 C CA . GLY A 1 106 ? 18.535 3.853 -12.827 1.00 47.19 106 GLY A CA 1
ATOM 813 C C . GLY A 1 106 ? 17.331 4.423 -13.566 1.00 47.19 106 GLY A C 1
ATOM 814 O O . GLY A 1 106 ? 16.965 3.913 -14.625 1.00 47.19 106 GLY A O 1
ATOM 815 N N . ALA A 1 107 ? 16.736 5.493 -13.046 1.00 47.28 107 ALA A N 1
ATOM 816 C CA . ALA A 1 107 ? 15.912 6.371 -13.858 1.00 47.28 107 ALA A CA 1
ATOM 817 C C . ALA A 1 107 ? 16.817 6.912 -14.979 1.00 47.28 107 ALA A C 1
ATOM 819 O O . ALA A 1 107 ? 17.714 7.720 -14.734 1.00 47.28 107 ALA A O 1
ATOM 820 N N . ARG A 1 108 ? 16.688 6.378 -16.200 1.00 41.56 108 ARG A N 1
ATOM 821 C CA . ARG A 1 108 ? 17.492 6.840 -17.334 1.00 41.56 108 ARG A CA 1
ATOM 822 C C . ARG A 1 108 ? 17.011 8.234 -17.707 1.00 41.56 108 ARG A C 1
ATOM 824 O O . ARG A 1 108 ? 16.016 8.383 -18.409 1.00 41.56 108 ARG A O 1
ATOM 831 N N . ALA A 1 109 ? 17.724 9.251 -17.241 1.00 40.78 109 ALA A N 1
ATOM 832 C CA . ALA A 1 109 ? 17.595 10.584 -17.794 1.00 40.78 109 ALA A CA 1
ATOM 833 C C . ALA A 1 109 ? 18.019 10.526 -19.269 1.00 40.78 109 ALA A C 1
ATOM 835 O O . ALA A 1 109 ? 19.206 10.438 -19.579 1.00 40.78 109 ALA A O 1
ATOM 836 N N . PHE A 1 110 ? 17.053 10.534 -20.188 1.00 39.03 110 PHE A N 1
ATOM 837 C CA . PHE A 1 110 ? 17.330 10.854 -21.583 1.00 39.03 110 PHE A CA 1
ATOM 838 C C . PHE A 1 110 ? 17.651 12.351 -21.647 1.00 39.03 110 PHE A C 1
ATOM 840 O O . PHE A 1 110 ? 16.763 13.193 -21.748 1.00 39.03 110 PHE A O 1
ATOM 847 N N . GLY A 1 111 ? 18.933 12.679 -21.486 1.00 38.75 111 GLY A N 1
ATOM 848 C CA . GLY A 1 111 ? 19.466 14.007 -21.755 1.00 38.75 111 GLY A CA 1
ATOM 849 C C . GLY A 1 111 ? 19.702 14.163 -23.252 1.00 38.75 111 GLY A C 1
ATOM 850 O O . GLY A 1 111 ? 20.793 13.889 -23.738 1.00 38.75 111 GLY A O 1
ATOM 851 N N . ASP A 1 112 ? 18.673 14.579 -23.981 1.00 38.16 112 ASP A N 1
ATOM 852 C CA . ASP A 1 112 ? 18.860 15.378 -25.192 1.00 38.16 112 ASP A CA 1
ATOM 853 C C . ASP A 1 112 ? 19.239 16.785 -24.704 1.00 38.16 112 ASP A C 1
ATOM 855 O O . ASP A 1 112 ? 18.537 17.352 -23.872 1.00 38.16 112 ASP A O 1
ATOM 859 N N . GLY A 1 113 ? 20.385 17.314 -25.133 1.00 41.75 113 GLY A N 1
ATOM 860 C CA . GLY A 1 113 ? 20.971 18.582 -24.676 1.00 41.75 113 GLY A CA 1
ATOM 861 C C . GLY A 1 113 ? 20.192 19.865 -25.007 1.00 41.75 113 GLY A C 1
ATOM 862 O O . GLY A 1 113 ? 20.814 20.912 -25.181 1.00 41.75 113 GLY A O 1
ATOM 863 N N . SER A 1 114 ? 18.865 19.827 -25.088 1.00 41.44 114 SER A N 1
ATOM 864 C CA . SER A 1 114 ? 18.000 20.996 -25.216 1.00 41.44 114 SER A CA 1
ATOM 865 C C . SER A 1 114 ? 17.193 21.186 -23.930 1.00 41.44 114 SER A C 1
ATOM 867 O O . SER A 1 114 ? 16.647 20.239 -23.382 1.00 41.44 114 SER A O 1
ATOM 869 N N . GLY A 1 115 ? 17.142 22.414 -23.402 1.00 46.41 115 GLY A N 1
ATOM 870 C CA . GLY A 1 115 ? 16.599 22.765 -22.076 1.00 46.41 115 GLY A CA 1
ATOM 871 C C . GLY A 1 115 ? 15.090 22.547 -21.848 1.00 46.41 115 GLY A C 1
ATOM 872 O O . GLY A 1 115 ? 14.472 23.299 -21.096 1.00 46.41 115 GLY A O 1
ATOM 873 N N . GLY A 1 116 ? 14.474 21.550 -22.484 1.00 41.38 116 GLY A N 1
ATOM 874 C CA . GLY A 1 116 ? 13.161 21.022 -22.139 1.00 41.38 116 GLY A CA 1
ATOM 875 C C . GLY A 1 116 ? 13.257 20.072 -20.945 1.00 41.38 116 GLY A C 1
ATOM 876 O O . GLY A 1 116 ? 14.231 19.339 -20.799 1.00 41.38 116 GLY A O 1
ATOM 877 N N . ARG A 1 117 ? 12.242 20.076 -20.070 1.00 41.53 117 ARG A N 1
ATOM 878 C CA . ARG A 1 117 ? 12.102 19.096 -18.979 1.00 41.53 117 ARG A CA 1
ATOM 879 C C . ARG A 1 117 ? 12.320 17.690 -19.543 1.00 41.53 117 ARG A C 1
ATOM 881 O O . ARG A 1 117 ? 11.469 17.205 -20.287 1.00 41.53 117 ARG A O 1
ATOM 888 N N . SER A 1 118 ? 13.430 17.047 -19.189 1.00 45.12 118 SER A N 1
ATOM 889 C CA . SER A 1 118 ? 13.660 15.651 -19.537 1.00 45.12 118 SER A CA 1
ATOM 890 C C . SER A 1 118 ? 12.528 14.836 -18.917 1.00 45.12 118 SER A C 1
ATOM 892 O O . SER A 1 118 ? 12.361 14.774 -17.698 1.00 45.12 118 SER A O 1
ATOM 894 N N . SER A 1 119 ? 11.671 14.269 -19.765 1.00 50.84 119 SER A N 1
ATOM 895 C CA . SER A 1 119 ? 10.691 13.287 -19.323 1.00 50.84 119 SER A CA 1
ATOM 896 C C . SER A 1 119 ? 11.484 12.030 -18.995 1.00 50.84 119 SER A C 1
ATOM 898 O O . SER A 1 119 ? 11.817 11.234 -19.869 1.00 50.84 119 SER A O 1
ATOM 900 N N . ILE A 1 120 ? 11.907 11.922 -17.738 1.00 56.22 120 ILE A N 1
ATOM 901 C CA . ILE A 1 120 ? 12.532 10.711 -17.229 1.00 56.22 120 ILE A CA 1
ATOM 902 C C . ILE A 1 120 ? 11.408 9.686 -17.136 1.00 56.22 120 ILE A C 1
ATOM 904 O O . ILE A 1 120 ? 10.656 9.665 -16.162 1.00 56.22 120 ILE A O 1
ATOM 908 N N . GLU A 1 121 ? 11.240 8.876 -18.180 1.00 62.97 121 GLU A N 1
ATOM 909 C CA . GLU A 1 121 ? 10.348 7.732 -18.073 1.00 62.97 121 GLU A CA 1
ATOM 910 C C . GLU A 1 121 ? 10.937 6.762 -17.042 1.00 62.97 121 GLU A C 1
ATOM 912 O O . GLU A 1 121 ? 12.114 6.380 -17.142 1.00 62.97 121 GLU A O 1
ATOM 917 N N . PRO A 1 122 ? 10.158 6.379 -16.018 1.00 68.19 122 PRO A N 1
ATOM 918 C CA . PRO A 1 122 ? 10.640 5.464 -15.005 1.00 68.19 122 PRO A CA 1
ATOM 919 C C . PRO A 1 122 ? 10.987 4.135 -15.675 1.00 68.19 122 PRO A C 1
ATOM 921 O O . PRO A 1 122 ? 10.193 3.549 -16.413 1.00 68.19 122 PRO A O 1
ATOM 924 N N . SER A 1 123 ? 12.205 3.653 -15.436 1.00 79.62 123 SER A N 1
ATOM 925 C CA . SER A 1 123 ? 12.583 2.321 -15.896 1.00 79.62 123 SER A CA 1
ATOM 926 C C . SER A 1 123 ? 11.792 1.280 -15.097 1.00 79.62 123 SER A C 1
ATOM 928 O O . SER A 1 123 ? 11.681 1.427 -13.878 1.00 79.62 123 SER A O 1
ATOM 930 N N . PRO A 1 124 ? 11.245 0.231 -15.741 1.00 87.06 124 PRO A N 1
ATOM 931 C CA . PRO A 1 124 ? 10.535 -0.825 -15.032 1.00 87.06 124 PRO A CA 1
ATOM 932 C C . PRO A 1 124 ? 11.377 -1.402 -13.891 1.00 87.06 124 PRO A C 1
ATOM 934 O O . PRO A 1 124 ? 12.589 -1.585 -14.036 1.00 87.06 124 PRO A O 1
ATOM 937 N N . LEU A 1 125 ? 10.734 -1.721 -12.768 1.00 88.69 125 LEU A N 1
ATOM 938 C CA . LEU A 1 125 ? 11.411 -2.390 -11.663 1.00 88.69 125 LEU A CA 1
ATOM 939 C C . LEU A 1 125 ? 11.853 -3.781 -12.111 1.00 88.69 125 LEU A C 1
ATOM 941 O O . LEU A 1 125 ? 11.064 -4.542 -12.671 1.00 88.69 125 LEU A O 1
ATOM 945 N N . ASN A 1 126 ? 13.100 -4.148 -11.822 1.00 89.94 126 ASN A N 1
ATOM 946 C CA . ASN A 1 126 ? 13.467 -5.557 -11.887 1.00 89.94 126 ASN A CA 1
ATOM 947 C C . ASN A 1 126 ? 12.737 -6.330 -10.769 1.00 89.94 126 ASN A C 1
ATOM 949 O O . ASN A 1 126 ? 12.298 -5.744 -9.773 1.00 89.94 126 ASN A O 1
ATOM 953 N N . LYS A 1 127 ? 12.615 -7.654 -10.927 1.00 89.12 127 LYS A N 1
ATOM 954 C CA . LYS A 1 127 ? 11.887 -8.510 -9.978 1.00 89.12 127 LYS A CA 1
ATOM 955 C C . LYS A 1 127 ? 12.360 -8.316 -8.535 1.00 89.12 127 LYS A C 1
ATOM 957 O O . LYS A 1 127 ? 11.542 -8.157 -7.637 1.00 89.12 127 LYS A O 1
ATOM 962 N N . HIS A 1 128 ? 13.674 -8.289 -8.316 1.00 90.50 128 HIS A N 1
ATOM 963 C CA . HIS A 1 128 ? 14.246 -8.136 -6.982 1.00 90.50 128 HIS A CA 1
ATOM 964 C C . HIS A 1 128 ? 13.863 -6.794 -6.339 1.00 90.50 128 HIS A C 1
ATOM 966 O O . HIS A 1 128 ? 13.393 -6.768 -5.205 1.00 90.50 128 HIS A O 1
ATOM 972 N N . ALA A 1 129 ? 13.995 -5.685 -7.069 1.00 90.94 129 ALA A N 1
ATOM 973 C CA . ALA A 1 129 ? 13.646 -4.353 -6.583 1.00 90.94 129 ALA A CA 1
ATOM 974 C C . ALA A 1 129 ? 12.152 -4.234 -6.248 1.00 90.94 129 ALA A C 1
ATOM 976 O O . ALA A 1 129 ? 11.801 -3.618 -5.236 1.00 90.94 129 ALA A O 1
ATOM 977 N N . LEU A 1 130 ? 11.287 -4.848 -7.064 1.00 92.81 130 LEU A N 1
ATOM 978 C CA . LEU A 1 130 ? 9.851 -4.922 -6.804 1.00 92.81 130 LEU A CA 1
ATOM 979 C C . LEU A 1 130 ? 9.541 -5.746 -5.548 1.00 92.81 130 LEU A C 1
ATOM 981 O O . LEU A 1 130 ? 8.805 -5.274 -4.682 1.00 92.81 130 LEU A O 1
ATOM 985 N N . ASP A 1 131 ? 10.123 -6.939 -5.420 1.00 92.69 131 ASP A N 1
ATOM 986 C CA . ASP A 1 131 ? 9.915 -7.820 -4.265 1.00 92.69 131 ASP A CA 1
ATOM 987 C C . ASP A 1 131 ? 10.386 -7.162 -2.962 1.00 92.69 131 ASP A C 1
ATOM 989 O O . ASP A 1 131 ? 9.681 -7.208 -1.950 1.00 92.69 131 ASP A O 1
ATOM 993 N N . VAL A 1 132 ? 11.544 -6.494 -2.989 1.00 93.19 132 VAL A N 1
ATOM 994 C CA . VAL A 1 132 ? 12.061 -5.730 -1.846 1.00 93.19 132 VAL A CA 1
ATOM 995 C C . VAL A 1 132 ? 11.108 -4.594 -1.487 1.00 93.19 132 VAL A C 1
ATOM 997 O O . VAL A 1 132 ? 10.752 -4.460 -0.319 1.00 93.19 132 VAL A O 1
ATOM 1000 N N . ALA A 1 133 ? 10.662 -3.793 -2.460 1.00 94.75 133 ALA A N 1
ATOM 1001 C CA . ALA A 1 133 ? 9.759 -2.673 -2.202 1.00 94.75 133 ALA A CA 1
ATOM 1002 C C . ALA A 1 133 ? 8.425 -3.140 -1.596 1.00 94.75 133 ALA A C 1
ATOM 1004 O O . ALA A 1 133 ? 8.023 -2.657 -0.537 1.00 94.75 133 ALA A O 1
ATOM 1005 N N . LEU A 1 134 ? 7.790 -4.144 -2.207 1.00 96.25 134 LEU A N 1
ATOM 1006 C CA . LEU A 1 134 ? 6.563 -4.758 -1.700 1.00 96.25 134 LEU A CA 1
ATOM 1007 C C . LEU A 1 134 ? 6.737 -5.289 -0.263 1.00 96.25 134 LEU A C 1
ATOM 1009 O O . LEU A 1 134 ? 5.889 -5.043 0.597 1.00 96.25 134 LEU A O 1
ATOM 1013 N N . SER A 1 135 ? 7.857 -5.965 0.015 1.00 95.44 135 SER A N 1
ATOM 1014 C CA . SER A 1 135 ? 8.160 -6.511 1.347 1.00 95.44 135 SER A CA 1
ATOM 1015 C C . SER A 1 135 ? 8.402 -5.415 2.388 1.00 95.44 135 SER A C 1
ATOM 1017 O O . SER A 1 135 ? 7.985 -5.555 3.535 1.00 95.44 135 SER A O 1
ATOM 1019 N N . ARG A 1 136 ? 9.020 -4.288 2.007 1.00 95.75 136 ARG A N 1
ATOM 1020 C CA . ARG A 1 136 ? 9.194 -3.126 2.900 1.00 95.75 136 ARG A CA 1
ATOM 1021 C C . ARG A 1 136 ? 7.851 -2.544 3.332 1.00 95.75 136 ARG A C 1
ATOM 1023 O O . ARG A 1 136 ? 7.673 -2.280 4.521 1.00 95.75 136 ARG A O 1
ATOM 1030 N N . GLY A 1 137 ? 6.916 -2.413 2.392 1.00 97.50 137 GLY A N 1
ATOM 1031 C CA . GLY A 1 137 ? 5.539 -2.012 2.673 1.00 97.50 137 GLY A CA 1
ATOM 1032 C C . GLY A 1 137 ? 4.857 -2.935 3.675 1.00 97.50 137 GLY A C 1
ATOM 1033 O O . GLY A 1 137 ? 4.354 -2.486 4.703 1.00 97.50 137 GLY A O 1
ATOM 1034 N N . ARG A 1 138 ? 4.924 -4.243 3.414 1.00 97.44 138 ARG A N 1
ATOM 1035 C CA . ARG A 1 138 ? 4.395 -5.270 4.315 1.00 97.44 138 ARG A CA 1
ATOM 1036 C C . ARG A 1 138 ? 4.994 -5.179 5.723 1.00 97.44 138 ARG A C 1
ATOM 1038 O O . ARG A 1 138 ? 4.247 -5.101 6.694 1.00 97.44 138 ARG A O 1
ATOM 1045 N N . HIS A 1 139 ? 6.320 -5.133 5.844 1.00 96.25 139 HIS A N 1
ATOM 1046 C CA . HIS A 1 139 ? 6.984 -5.063 7.148 1.00 96.25 139 HIS A CA 1
ATOM 1047 C C . HIS A 1 139 ? 6.618 -3.790 7.926 1.00 96.25 139 HIS A C 1
ATOM 1049 O O . HIS A 1 139 ? 6.573 -3.821 9.154 1.00 96.25 139 HIS A O 1
ATOM 1055 N N . ALA A 1 140 ? 6.385 -2.660 7.247 1.00 96.25 140 ALA A N 1
ATOM 1056 C CA . ALA A 1 140 ? 5.943 -1.430 7.909 1.00 96.25 140 ALA A CA 1
ATOM 1057 C C . ALA A 1 140 ? 4.577 -1.611 8.586 1.00 96.25 140 ALA A C 1
ATOM 1059 O O . ALA A 1 140 ? 4.390 -1.202 9.731 1.00 96.25 140 ALA A O 1
ATOM 1060 N N . VAL A 1 141 ? 3.652 -2.295 7.914 1.00 96.75 141 VAL A N 1
ATOM 1061 C CA . VAL A 1 141 ? 2.332 -2.620 8.467 1.00 96.75 141 VAL A CA 1
ATOM 1062 C C . VAL A 1 141 ? 2.428 -3.626 9.611 1.00 96.75 141 VAL A C 1
ATOM 1064 O O . VAL A 1 141 ? 1.776 -3.444 10.637 1.00 96.75 141 VAL A O 1
ATOM 1067 N N . GLU A 1 142 ? 3.263 -4.658 9.478 1.00 96.81 142 GLU A N 1
ATOM 1068 C CA . GLU A 1 142 ? 3.502 -5.631 10.554 1.00 96.81 142 GLU A CA 1
ATOM 1069 C C . GLU A 1 142 ? 4.042 -4.943 11.817 1.00 96.81 142 GLU A C 1
ATOM 1071 O O . GLU A 1 142 ? 3.521 -5.175 12.909 1.00 96.81 142 GLU A O 1
ATOM 1076 N N . ARG A 1 143 ? 5.011 -4.026 11.677 1.00 95.81 143 ARG A N 1
ATOM 1077 C CA . ARG A 1 143 ? 5.505 -3.212 12.803 1.00 95.81 143 ARG A CA 1
ATOM 1078 C C . ARG A 1 143 ? 4.402 -2.364 13.430 1.00 95.81 143 ARG A C 1
ATOM 1080 O O . ARG A 1 143 ? 4.301 -2.325 14.651 1.00 95.81 143 ARG A O 1
ATOM 1087 N N . ALA A 1 144 ? 3.563 -1.720 12.617 1.00 93.44 144 ALA A N 1
ATOM 1088 C CA . ALA A 1 144 ? 2.443 -0.928 13.120 1.00 93.44 144 ALA A CA 1
ATOM 1089 C C . ALA A 1 144 ? 1.447 -1.785 13.914 1.00 93.44 144 ALA A C 1
ATOM 1091 O O . ALA A 1 144 ? 1.023 -1.404 15.002 1.00 93.44 144 ALA A O 1
ATOM 1092 N N . LYS A 1 145 ? 1.110 -2.978 13.409 1.00 93.38 145 LYS A N 1
ATOM 1093 C CA . LYS A 1 145 ? 0.228 -3.909 14.119 1.00 93.38 145 LYS A CA 1
ATOM 1094 C C . LYS A 1 145 ? 0.829 -4.345 15.456 1.00 93.38 145 LYS A C 1
ATOM 1096 O O . LYS A 1 145 ? 0.117 -4.351 16.456 1.00 93.38 145 LYS A O 1
ATOM 1101 N N . LEU A 1 146 ? 2.122 -4.679 15.481 1.00 94.81 146 LEU A N 1
ATOM 1102 C CA . LEU A 1 146 ? 2.837 -5.070 16.704 1.00 94.81 146 LEU A CA 1
ATOM 1103 C C . LEU A 1 146 ? 2.933 -3.928 17.725 1.00 94.81 146 LEU A C 1
ATOM 1105 O O . LEU A 1 146 ? 2.904 -4.188 18.923 1.00 94.81 146 LEU A O 1
ATOM 1109 N N . ALA A 1 147 ? 2.983 -2.677 17.264 1.00 90.94 147 ALA A N 1
ATOM 1110 C CA . ALA A 1 147 ? 2.917 -1.488 18.113 1.00 90.94 147 ALA A CA 1
ATOM 1111 C C . ALA A 1 147 ? 1.494 -1.171 18.626 1.00 90.94 147 ALA A C 1
ATOM 1113 O O . ALA A 1 147 ? 1.293 -0.165 19.300 1.00 90.94 147 ALA A O 1
ATOM 1114 N N . GLY A 1 148 ? 0.494 -2.001 18.307 1.00 90.75 148 GLY A N 1
ATOM 1115 C CA . GLY A 1 148 ? -0.889 -1.802 18.743 1.00 90.75 148 GLY A CA 1
ATOM 1116 C C . GLY A 1 148 ? -1.630 -0.698 17.986 1.00 90.75 148 GLY A C 1
ATOM 1117 O O . GLY A 1 148 ? -2.625 -0.180 18.490 1.00 90.75 148 GLY A O 1
ATOM 1118 N N . CYS A 1 149 ? -1.168 -0.317 16.790 1.00 89.38 149 CYS A N 1
ATOM 1119 C CA . CYS A 1 149 ? -1.819 0.729 16.008 1.00 89.38 149 CYS A CA 1
ATOM 1120 C C . CYS A 1 149 ? -3.215 0.301 15.535 1.00 89.38 149 CYS A C 1
ATOM 1122 O O . CYS A 1 149 ? -3.396 -0.789 14.984 1.00 89.38 149 CYS A O 1
ATOM 1124 N N . GLY A 1 150 ? -4.195 1.190 15.714 1.00 87.06 150 GLY A N 1
ATOM 1125 C CA . GLY A 1 150 ? -5.573 0.989 15.250 1.00 87.06 150 GLY A CA 1
ATOM 1126 C C . GLY A 1 150 ? -5.810 1.447 13.811 1.00 87.06 150 GLY A C 1
ATOM 1127 O O . GLY A 1 150 ? -6.796 1.053 13.194 1.00 87.06 150 GLY A O 1
ATOM 1128 N N . LEU A 1 151 ? -4.900 2.259 13.266 1.00 88.94 151 LEU A N 1
ATOM 1129 C CA . LEU A 1 151 ? -4.948 2.763 11.897 1.00 88.94 151 LEU A CA 1
ATOM 1130 C C . LEU A 1 151 ? -3.533 2.943 11.352 1.00 88.94 151 LEU A C 1
ATOM 1132 O O . LEU A 1 151 ? -2.666 3.522 12.015 1.00 88.94 151 LEU A O 1
ATOM 1136 N N . PHE A 1 152 ? -3.332 2.502 10.116 1.00 92.19 152 PHE A N 1
ATOM 1137 C CA . PHE A 1 152 ? -2.123 2.757 9.348 1.00 92.19 152 PHE A CA 1
ATOM 1138 C C . PHE A 1 152 ? -2.386 3.828 8.287 1.00 92.19 152 PHE A C 1
ATOM 1140 O O . PHE A 1 152 ? -3.358 3.744 7.539 1.00 92.19 152 PHE A O 1
ATOM 1147 N N . VAL A 1 153 ? -1.514 4.823 8.174 1.00 91.38 153 VAL A N 1
ATOM 1148 C CA . VAL A 1 153 ? -1.598 5.839 7.119 1.00 91.38 153 VAL A CA 1
ATOM 1149 C C . VAL A 1 153 ? -0.343 5.756 6.262 1.00 91.38 153 VAL A C 1
ATOM 1151 O O . VAL A 1 153 ? 0.759 5.881 6.784 1.00 91.38 153 VAL A O 1
ATOM 1154 N N . GLY A 1 154 ? -0.500 5.521 4.959 1.00 92.62 154 GLY A N 1
ATOM 1155 C CA . GLY A 1 154 ? 0.611 5.359 4.021 1.00 92.62 154 GLY A CA 1
ATOM 1156 C C . GLY A 1 154 ? 0.620 6.409 2.912 1.00 92.62 154 GLY A C 1
ATOM 1157 O O . GLY A 1 154 ? -0.429 6.716 2.337 1.00 92.62 154 GLY A O 1
ATOM 1158 N N . VAL A 1 155 ? 1.813 6.909 2.573 1.00 90.19 155 VAL A N 1
ATOM 1159 C CA . VAL A 1 155 ? 2.041 7.877 1.480 1.00 90.19 155 VAL A CA 1
ATOM 1160 C C . VAL A 1 155 ? 3.245 7.469 0.630 1.00 90.19 155 VAL A C 1
ATOM 1162 O O . VAL A 1 155 ? 4.265 7.039 1.168 1.00 90.19 155 VAL A O 1
ATOM 1165 N N . ALA A 1 156 ? 3.149 7.627 -0.695 1.00 90.12 156 ALA A N 1
ATOM 1166 C CA . ALA A 1 156 ? 4.260 7.429 -1.633 1.00 90.12 156 ALA A CA 1
ATOM 1167 C C . ALA A 1 156 ? 4.796 8.789 -2.115 1.00 90.12 156 ALA A C 1
ATOM 1169 O O . ALA A 1 156 ? 4.198 9.436 -2.975 1.00 90.12 156 ALA A O 1
ATOM 1170 N N . CYS A 1 157 ? 5.932 9.216 -1.559 1.00 79.75 157 CYS A N 1
ATOM 1171 C CA . CYS A 1 157 ? 6.391 10.608 -1.593 1.00 79.75 157 CYS A CA 1
ATOM 1172 C C . CYS A 1 157 ? 6.644 11.175 -3.008 1.00 79.75 157 CYS A C 1
ATOM 1174 O O . CYS A 1 157 ? 6.211 12.286 -3.315 1.00 79.75 157 CYS A O 1
ATOM 1176 N N . GLU A 1 158 ? 7.345 10.438 -3.876 1.00 75.06 158 GLU A N 1
ATOM 1177 C CA . GLU A 1 158 ? 7.700 10.888 -5.238 1.00 75.06 158 GLU A CA 1
ATOM 1178 C C . GLU A 1 158 ? 6.535 10.829 -6.222 1.00 75.06 158 GLU A C 1
ATOM 1180 O O . GLU A 1 158 ? 6.384 11.710 -7.071 1.00 75.06 158 GLU A O 1
ATOM 1185 N N . TRP A 1 159 ? 5.661 9.832 -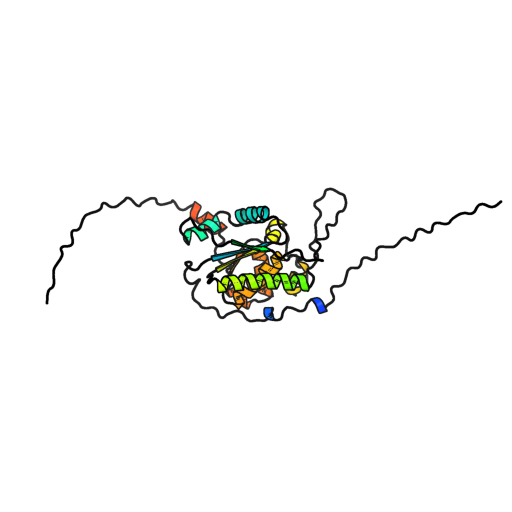6.083 1.00 69.62 159 TRP A N 1
ATOM 1186 C CA . TRP A 1 159 ? 4.503 9.682 -6.962 1.00 69.62 159 TRP A CA 1
ATOM 1187 C C . TRP A 1 159 ? 3.600 10.919 -6.917 1.00 69.62 159 TRP A C 1
ATOM 1189 O O . TRP A 1 159 ? 3.099 11.393 -7.941 1.00 69.62 159 TRP A O 1
ATOM 1199 N N . ASP A 1 160 ? 3.435 11.479 -5.721 1.00 59.97 160 ASP A N 1
ATOM 1200 C CA . ASP A 1 160 ? 2.631 12.672 -5.517 1.00 59.97 160 ASP A CA 1
ATOM 1201 C C . ASP A 1 160 ? 3.309 13.944 -6.022 1.00 59.97 160 ASP A C 1
ATOM 1203 O O . ASP A 1 160 ? 2.610 14.853 -6.461 1.00 59.97 160 ASP A O 1
ATOM 1207 N N . ALA A 1 161 ? 4.637 14.019 -6.056 1.00 58.16 161 ALA A N 1
ATOM 1208 C CA . ALA A 1 161 ? 5.346 15.210 -6.518 1.00 58.16 161 ALA A CA 1
ATOM 1209 C C . ALA A 1 161 ? 5.578 15.233 -8.038 1.00 58.16 161 ALA A C 1
ATOM 1211 O O . ALA A 1 161 ? 5.414 16.276 -8.672 1.00 58.16 161 ALA A O 1
ATOM 1212 N N . GLY A 1 162 ? 5.918 14.088 -8.636 1.00 60.00 162 GLY A N 1
ATOM 1213 C CA . GLY A 1 162 ? 6.413 14.005 -10.015 1.00 60.00 162 GLY A CA 1
ATOM 1214 C C . GLY A 1 162 ? 5.345 14.072 -11.111 1.00 60.00 162 GLY A C 1
ATOM 1215 O O . GLY A 1 162 ? 5.675 14.013 -12.292 1.00 60.00 162 GLY A O 1
ATOM 1216 N N . GLY A 1 163 ? 4.056 14.153 -10.758 1.00 58.78 163 GLY A N 1
ATOM 1217 C CA . GLY A 1 163 ? 2.964 14.074 -11.739 1.00 58.78 163 GLY A CA 1
ATOM 1218 C C . GLY A 1 163 ? 2.899 12.720 -12.456 1.00 58.78 163 GLY A C 1
ATOM 1219 O O . GLY A 1 163 ? 2.258 12.603 -13.503 1.00 58.78 163 GLY A O 1
ATOM 1220 N N . MET A 1 164 ? 3.558 11.704 -11.895 1.00 64.81 164 MET A N 1
ATOM 1221 C CA . MET A 1 164 ? 3.625 10.374 -12.467 1.00 64.81 164 MET A CA 1
ATOM 1222 C C . MET A 1 164 ? 2.220 9.778 -12.477 1.00 64.81 164 MET A C 1
ATOM 1224 O O . MET A 1 164 ? 1.488 9.805 -11.487 1.00 64.81 164 MET A O 1
ATOM 1228 N N . ARG A 1 165 ? 1.801 9.301 -13.646 1.00 65.56 165 ARG A N 1
ATOM 1229 C CA . ARG A 1 165 ? 0.499 8.666 -13.823 1.00 65.56 165 ARG A CA 1
ATOM 1230 C C . ARG A 1 165 ? 0.722 7.205 -14.121 1.00 65.56 165 ARG A C 1
ATOM 1232 O O . ARG A 1 165 ? 1.590 6.847 -14.911 1.00 65.56 165 ARG A O 1
ATOM 1239 N N . LEU A 1 166 ? -0.129 6.376 -13.533 1.00 65.75 166 LEU A N 1
ATOM 1240 C CA . LEU A 1 166 ? -0.253 4.974 -13.891 1.00 65.75 166 LEU A CA 1
ATOM 1241 C C . LEU A 1 166 ? -0.865 4.921 -15.293 1.00 65.75 166 LEU A C 1
ATOM 1243 O O . LEU A 1 166 ? -2.078 4.800 -15.465 1.00 65.75 166 LEU A O 1
ATOM 1247 N N . GLN A 1 167 ? -0.026 5.096 -16.311 1.00 64.94 167 GLN A N 1
ATOM 1248 C CA . GLN A 1 167 ? -0.446 4.908 -17.685 1.00 64.94 167 GLN A CA 1
ATOM 1249 C C . GLN A 1 167 ? -0.730 3.421 -17.857 1.00 64.94 167 GLN A C 1
ATOM 1251 O O . GLN A 1 167 ? 0.135 2.571 -17.654 1.00 64.94 167 GLN A O 1
ATOM 1256 N N . SER A 1 168 ? -1.979 3.094 -18.174 1.00 57.44 168 SER A N 1
ATOM 1257 C CA . SER A 1 168 ? -2.300 1.755 -18.645 1.00 57.44 168 SER A CA 1
ATOM 1258 C C . SER A 1 168 ? -2.138 1.759 -20.151 1.00 57.44 168 SER A C 1
ATOM 1260 O O . SER A 1 168 ? -2.978 2.368 -20.816 1.00 57.44 168 SER A O 1
ATOM 1262 N N . PRO A 1 169 ? -1.110 1.099 -20.710 1.00 62.16 169 PRO A N 1
ATOM 1263 C CA . PRO A 1 169 ? -1.152 0.791 -22.124 1.00 62.16 169 PRO A CA 1
ATOM 1264 C C . PRO A 1 169 ? -2.453 0.036 -22.402 1.00 62.16 169 PRO A C 1
ATOM 1266 O O . PRO A 1 169 ? -2.865 -0.838 -21.626 1.00 62.16 169 PRO A O 1
ATOM 1269 N N . VAL A 1 170 ? -3.136 0.445 -23.469 1.00 62.69 170 VAL A N 1
ATOM 1270 C CA . VAL A 1 170 ? -4.396 -0.156 -23.908 1.00 62.69 170 VAL A CA 1
ATOM 1271 C C . VAL A 1 170 ? -4.171 -1.665 -24.040 1.00 62.69 170 VAL A C 1
ATOM 1273 O O . VAL A 1 170 ? -3.284 -2.098 -24.767 1.00 62.69 170 VAL A O 1
ATOM 1276 N N . GLY A 1 171 ? -4.924 -2.462 -23.276 1.00 68.50 171 GLY A N 1
ATOM 1277 C CA . GLY A 1 171 ? -4.839 -3.927 -23.298 1.00 68.50 171 GLY A CA 1
ATOM 1278 C C . GLY A 1 171 ? -3.983 -4.591 -22.210 1.00 68.50 171 GLY A C 1
ATOM 1279 O O . GLY A 1 171 ? -4.071 -5.807 -22.063 1.00 68.50 171 GLY A O 1
ATOM 1280 N N . GLU A 1 172 ? -3.217 -3.860 -21.386 1.00 74.81 172 GLU A N 1
ATOM 1281 C CA . GLU A 1 172 ? -2.458 -4.491 -20.287 1.00 74.81 172 GLU A CA 1
ATOM 1282 C C . GLU A 1 172 ? -3.406 -4.889 -19.150 1.00 74.81 172 GLU A C 1
ATOM 1284 O O . GLU A 1 172 ? -3.709 -4.088 -18.262 1.00 74.81 172 GLU A O 1
ATOM 1289 N N . SER A 1 173 ? -3.925 -6.112 -19.179 1.00 80.94 173 SER A N 1
ATOM 1290 C CA . SER A 1 173 ? -4.902 -6.581 -18.195 1.00 80.94 173 SER A CA 1
ATOM 1291 C C . SER A 1 173 ? -4.267 -6.913 -16.843 1.00 80.94 173 SER A C 1
ATOM 1293 O O . SER A 1 173 ? -4.934 -6.719 -15.828 1.00 80.94 173 SER A O 1
ATOM 1295 N N . ASP A 1 174 ? -2.994 -7.315 -16.795 1.00 89.44 174 ASP A N 1
ATOM 1296 C CA . ASP A 1 174 ? -2.340 -7.752 -15.559 1.00 89.44 174 ASP A CA 1
ATOM 1297 C C . ASP A 1 174 ? -1.930 -6.563 -14.662 1.00 89.44 174 ASP A C 1
ATOM 1299 O O . ASP A 1 174 ? -1.005 -5.814 -14.996 1.00 89.44 174 ASP A O 1
ATOM 1303 N N . PRO A 1 175 ? -2.578 -6.364 -13.496 1.00 91.50 175 PRO A N 1
ATOM 1304 C CA . PRO A 1 175 ? -2.207 -5.287 -12.585 1.00 91.50 175 PRO A CA 1
ATOM 1305 C C . PRO A 1 175 ? -0.798 -5.456 -11.990 1.00 91.50 175 PRO A C 1
ATOM 1307 O O . PRO A 1 175 ? -0.170 -4.454 -11.656 1.00 91.50 175 PRO A O 1
ATOM 1310 N N . TYR A 1 176 ? -0.250 -6.672 -11.901 1.00 91.06 176 TYR A N 1
ATOM 1311 C CA . TYR A 1 176 ? 1.108 -6.864 -11.381 1.00 91.06 176 TYR A CA 1
ATOM 1312 C C . TYR A 1 176 ? 2.161 -6.363 -12.380 1.00 91.06 176 TYR A C 1
ATOM 1314 O O . TYR A 1 176 ? 3.059 -5.612 -12.008 1.00 91.06 176 TYR A O 1
ATOM 1322 N N . ARG A 1 177 ? 1.995 -6.650 -13.678 1.00 89.38 177 ARG A N 1
ATOM 1323 C CA . ARG A 1 177 ? 2.843 -6.061 -14.733 1.00 89.38 177 ARG A CA 1
ATOM 1324 C C . ARG A 1 177 ? 2.737 -4.538 -14.806 1.00 89.38 177 ARG A C 1
ATOM 1326 O O . ARG A 1 177 ? 3.744 -3.873 -15.048 1.00 89.38 177 ARG A O 1
ATOM 1333 N N . ARG A 1 178 ? 1.555 -3.962 -14.547 1.00 89.12 178 ARG A N 1
ATOM 1334 C CA . ARG A 1 178 ? 1.412 -2.498 -14.417 1.00 89.12 178 ARG A CA 1
ATOM 1335 C C . ARG A 1 178 ? 2.251 -1.946 -13.261 1.00 89.12 178 ARG A C 1
ATOM 1337 O O . ARG A 1 178 ? 2.864 -0.895 -13.423 1.00 89.12 178 ARG A O 1
ATOM 1344 N N . LEU A 1 179 ? 2.323 -2.660 -12.135 1.00 90.31 179 LEU A N 1
ATOM 1345 C CA . LEU A 1 179 ? 3.181 -2.281 -11.010 1.00 90.31 179 LEU A CA 1
ATOM 1346 C C . LEU A 1 179 ? 4.668 -2.328 -11.370 1.00 90.31 179 LEU A C 1
ATOM 1348 O O . LEU A 1 179 ? 5.400 -1.393 -11.067 1.00 90.31 179 LEU A O 1
ATOM 1352 N N . VAL A 1 180 ? 5.098 -3.389 -12.057 1.00 90.56 180 VAL A N 1
ATOM 1353 C CA . VAL A 1 180 ? 6.477 -3.540 -12.550 1.00 90.56 180 VAL A CA 1
ATOM 1354 C C . VAL A 1 180 ? 6.861 -2.349 -13.433 1.00 90.56 180 VAL A C 1
ATOM 1356 O O . VAL A 1 180 ? 7.886 -1.708 -13.206 1.00 90.56 180 VAL A O 1
ATOM 1359 N N . ARG A 1 181 ? 6.023 -2.013 -14.423 1.00 87.25 181 ARG A N 1
ATOM 1360 C CA . ARG A 1 181 ? 6.296 -0.929 -15.384 1.00 87.25 181 ARG A CA 1
ATOM 1361 C C . ARG A 1 181 ? 6.218 0.470 -14.793 1.00 87.25 181 ARG A C 1
ATOM 1363 O O . ARG A 1 181 ? 6.850 1.369 -15.326 1.00 87.25 181 ARG A O 1
ATOM 1370 N N . CYS A 1 182 ? 5.458 0.648 -13.717 1.00 85.81 182 CYS A N 1
ATOM 1371 C CA . CYS A 1 182 ? 5.399 1.906 -12.983 1.00 85.81 182 CYS A CA 1
ATOM 1372 C C . CYS A 1 182 ? 6.794 2.351 -12.500 1.00 85.81 182 CYS A C 1
ATOM 1374 O O . CYS A 1 182 ? 7.044 3.549 -12.409 1.00 85.81 182 CYS A O 1
ATOM 1376 N N . GLY A 1 183 ? 7.713 1.413 -12.234 1.00 85.81 183 GLY A N 1
ATOM 1377 C CA . GLY A 1 183 ? 9.118 1.743 -11.972 1.00 85.81 183 GLY A CA 1
ATOM 1378 C C . GLY A 1 183 ? 9.379 2.448 -10.634 1.00 85.81 183 GLY A C 1
ATOM 1379 O O . GLY A 1 183 ? 10.523 2.765 -10.329 1.00 85.81 183 GLY A O 1
ATOM 1380 N N . CYS A 1 184 ? 8.345 2.690 -9.821 1.00 89.62 184 CYS A N 1
ATOM 1381 C CA . CYS A 1 184 ? 8.433 3.453 -8.576 1.00 89.62 184 CYS A CA 1
ATOM 1382 C C . CYS A 1 184 ? 8.373 2.539 -7.355 1.00 89.62 184 CYS A C 1
ATOM 1384 O O . CYS A 1 184 ? 7.379 1.843 -7.117 1.00 89.62 184 CYS A O 1
ATOM 1386 N N . ARG A 1 185 ? 9.449 2.552 -6.565 1.00 92.06 185 ARG A N 1
ATOM 1387 C CA . ARG A 1 185 ? 9.601 1.675 -5.400 1.00 92.06 185 ARG A CA 1
ATOM 1388 C C . ARG A 1 185 ? 8.735 2.143 -4.239 1.00 92.06 185 ARG A C 1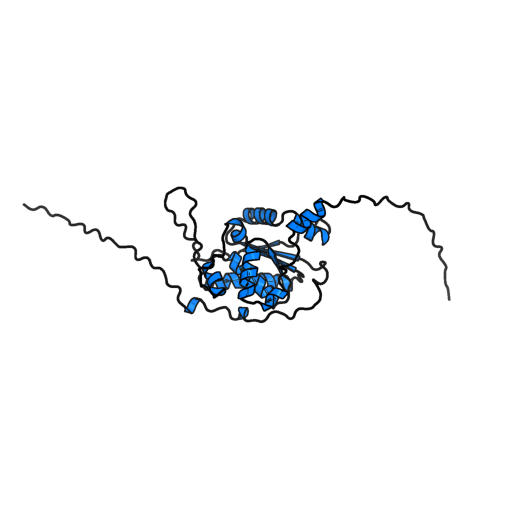
ATOM 1390 O O . ARG A 1 185 ? 8.151 1.302 -3.564 1.00 92.06 185 ARG A O 1
ATOM 1397 N N . GLU A 1 186 ? 8.567 3.448 -4.051 1.00 92.88 186 GLU A N 1
ATOM 1398 C CA . GLU A 1 186 ? 7.662 4.026 -3.049 1.00 92.88 186 GLU A CA 1
ATOM 1399 C C . GLU A 1 186 ? 6.223 3.601 -3.295 1.00 92.88 186 GLU A C 1
ATOM 1401 O O . GLU A 1 186 ? 5.520 3.183 -2.377 1.00 92.88 186 GLU A O 1
ATOM 1406 N N . PHE A 1 187 ? 5.803 3.654 -4.558 1.00 93.31 187 PHE A N 1
ATOM 1407 C CA . PHE A 1 187 ? 4.480 3.217 -4.963 1.00 93.31 187 PHE A CA 1
ATOM 1408 C C . PHE A 1 187 ? 4.301 1.704 -4.769 1.00 93.31 187 PHE A C 1
ATOM 1410 O O . PHE A 1 187 ? 3.289 1.269 -4.221 1.00 93.31 187 PHE A O 1
ATOM 1417 N N . ALA A 1 188 ? 5.296 0.894 -5.145 1.00 95.12 188 ALA A N 1
ATOM 1418 C CA . ALA A 1 188 ? 5.277 -0.543 -4.879 1.00 95.12 188 ALA A CA 1
ATOM 1419 C C . ALA A 1 188 ? 5.228 -0.869 -3.380 1.00 95.12 188 ALA A C 1
ATOM 1421 O O . ALA A 1 188 ? 4.465 -1.745 -2.976 1.00 95.12 188 ALA A O 1
ATOM 1422 N N . ALA A 1 189 ? 5.964 -0.139 -2.544 1.00 96.69 189 ALA A N 1
ATOM 1423 C CA . ALA A 1 189 ? 5.896 -0.286 -1.096 1.00 96.69 189 ALA A CA 1
ATOM 1424 C C . ALA A 1 189 ? 4.513 0.093 -0.551 1.00 96.69 189 ALA A C 1
ATOM 1426 O O . ALA A 1 189 ? 3.946 -0.662 0.237 1.00 96.69 189 ALA A O 1
ATOM 1427 N N . LEU A 1 190 ? 3.910 1.183 -1.032 1.00 96.56 190 LEU A N 1
ATOM 1428 C CA . LEU A 1 190 ? 2.553 1.570 -0.641 1.00 96.56 190 LEU A CA 1
ATOM 1429 C C . LEU A 1 190 ? 1.510 0.503 -1.018 1.00 96.56 190 LEU A C 1
ATOM 1431 O O . LEU A 1 190 ? 0.639 0.180 -0.211 1.00 96.56 190 LEU A O 1
ATOM 1435 N N . VAL A 1 191 ? 1.619 -0.091 -2.212 1.00 97.25 191 VAL A N 1
ATOM 1436 C CA . VAL A 1 191 ? 0.759 -1.211 -2.640 1.00 97.25 191 VAL A CA 1
ATOM 1437 C C . VAL A 1 191 ? 0.965 -2.436 -1.746 1.00 97.25 191 VAL A C 1
ATOM 1439 O O . VAL A 1 191 ? -0.011 -3.055 -1.322 1.00 97.25 191 VAL A O 1
ATOM 1442 N N . GLY A 1 192 ? 2.218 -2.770 -1.420 1.00 97.94 192 GLY A N 1
ATOM 1443 C CA . GLY A 1 192 ? 2.540 -3.875 -0.516 1.00 97.94 192 GLY A CA 1
ATOM 1444 C C . GLY A 1 192 ? 1.971 -3.670 0.889 1.00 97.94 192 GLY A C 1
ATOM 1445 O O . GLY A 1 192 ? 1.399 -4.599 1.458 1.00 97.94 192 GLY A O 1
ATOM 1446 N N . ALA A 1 193 ? 2.052 -2.443 1.409 1.00 97.88 193 ALA A N 1
ATOM 1447 C CA . ALA A 1 193 ? 1.447 -2.054 2.678 1.00 97.88 193 ALA A CA 1
ATOM 1448 C C . ALA A 1 193 ? -0.083 -2.198 2.646 1.00 97.88 193 ALA A C 1
ATOM 1450 O O . ALA A 1 193 ? -0.648 -2.853 3.514 1.00 97.88 193 ALA A O 1
ATOM 1451 N N . ALA A 1 194 ? -0.758 -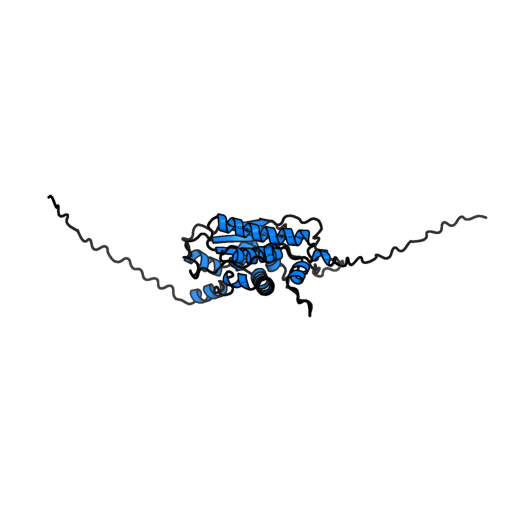1.682 1.617 1.00 97.38 194 ALA A N 1
ATOM 1452 C CA . ALA A 1 194 ? -2.215 -1.778 1.497 1.00 97.38 194 ALA A CA 1
ATOM 1453 C C . ALA A 1 194 ? -2.726 -3.228 1.473 1.00 97.38 194 ALA A C 1
ATOM 1455 O O . ALA A 1 194 ? -3.722 -3.553 2.121 1.00 97.38 194 ALA A O 1
ATOM 1456 N N . ILE A 1 195 ? -2.029 -4.123 0.768 1.00 97.81 195 ILE A N 1
ATOM 1457 C CA . ILE A 1 195 ? -2.384 -5.549 0.751 1.00 97.81 195 ILE A CA 1
ATOM 1458 C C . ILE A 1 195 ? -2.140 -6.177 2.127 1.00 97.81 195 ILE A C 1
ATOM 1460 O O . ILE A 1 195 ? -3.038 -6.820 2.671 1.00 97.81 195 ILE A O 1
ATOM 1464 N N . ALA A 1 196 ? -0.968 -5.946 2.724 1.00 97.94 196 ALA A N 1
ATOM 1465 C CA . ALA A 1 196 ? -0.637 -6.478 4.044 1.00 97.94 196 ALA A CA 1
ATOM 1466 C C . ALA A 1 196 ? -1.606 -5.990 5.133 1.00 97.94 196 ALA A C 1
ATOM 1468 O O . ALA A 1 196 ? -1.997 -6.769 6.001 1.00 97.94 196 ALA A O 1
ATOM 1469 N N . ALA A 1 197 ? -2.047 -4.731 5.063 1.00 96.69 197 ALA A N 1
ATOM 1470 C CA . ALA A 1 197 ? -2.989 -4.148 6.011 1.00 96.69 197 ALA A CA 1
ATOM 1471 C C . ALA A 1 197 ? -4.308 -4.921 6.037 1.00 96.69 197 ALA A C 1
ATOM 1473 O O . ALA A 1 197 ? -4.768 -5.337 7.103 1.00 96.69 197 ALA A O 1
ATOM 1474 N N . GLY A 1 198 ? -4.862 -5.221 4.860 1.00 95.62 198 GLY A N 1
ATOM 1475 C CA . GLY A 1 198 ? -6.070 -6.033 4.787 1.00 95.62 198 GLY A CA 1
ATOM 1476 C C . GLY A 1 198 ? -5.860 -7.512 5.092 1.00 95.62 198 GLY A C 1
ATOM 1477 O O . GLY A 1 198 ? -6.785 -8.152 5.576 1.00 95.62 198 GLY A O 1
ATOM 1478 N N . GLN A 1 199 ? -4.671 -8.068 4.861 1.00 97.06 199 GLN A N 1
ATOM 1479 C CA . GLN A 1 199 ? -4.346 -9.453 5.234 1.00 97.06 199 GLN A CA 1
ATOM 1480 C C . GLN A 1 199 ? -4.179 -9.641 6.749 1.00 97.06 199 GLN A C 1
ATOM 1482 O O . GLN A 1 199 ? -4.523 -10.696 7.271 1.00 97.06 199 GLN A O 1
ATOM 1487 N N . ILE A 1 200 ? -3.671 -8.628 7.454 1.00 96.25 200 ILE A N 1
ATOM 1488 C CA . ILE A 1 200 ? -3.394 -8.672 8.903 1.00 96.25 200 ILE A CA 1
ATOM 1489 C C . ILE A 1 200 ? -4.561 -8.094 9.725 1.00 96.25 200 ILE A C 1
ATOM 1491 O O . ILE A 1 200 ? -4.632 -8.267 10.943 1.00 96.25 200 ILE A O 1
ATOM 1495 N N . GLY A 1 201 ? -5.498 -7.414 9.069 1.00 93.69 201 GLY A N 1
ATOM 1496 C CA . GLY A 1 201 ? -6.649 -6.817 9.729 1.00 93.69 201 GLY A CA 1
ATOM 1497 C C . GLY A 1 201 ? -6.275 -5.571 10.526 1.00 93.69 201 GLY A C 1
ATOM 1498 O O . GLY A 1 201 ? -6.534 -5.473 11.731 1.00 93.69 201 GLY A O 1
ATOM 1499 N N . ILE A 1 202 ? -5.612 -4.631 9.858 1.00 91.81 202 ILE A N 1
ATOM 1500 C CA . ILE A 1 202 ? -5.432 -3.261 10.334 1.00 91.81 202 ILE A CA 1
ATOM 1501 C C . ILE A 1 202 ? -6.036 -2.312 9.294 1.00 91.81 202 ILE A C 1
ATOM 1503 O O . ILE A 1 202 ? -5.697 -2.411 8.113 1.00 91.81 202 ILE A O 1
ATOM 1507 N N . PRO A 1 203 ? -6.954 -1.415 9.689 1.00 92.25 203 PRO A N 1
ATOM 1508 C CA . PRO A 1 203 ? -7.465 -0.405 8.781 1.00 92.25 203 PRO A CA 1
ATOM 1509 C C . PRO A 1 203 ? -6.335 0.459 8.220 1.00 92.25 203 PRO A C 1
ATOM 1511 O O . PRO A 1 203 ? -5.393 0.803 8.940 1.00 92.25 203 PRO A O 1
ATOM 1514 N N . MET A 1 204 ? -6.437 0.829 6.945 1.00 93.06 204 MET A N 1
ATOM 1515 C CA . MET A 1 204 ? -5.436 1.663 6.288 1.00 93.06 204 MET A CA 1
ATOM 1516 C C . MET A 1 204 ? -6.043 2.797 5.462 1.00 93.06 204 MET A C 1
ATOM 1518 O O . MET A 1 204 ? -7.022 2.615 4.736 1.00 93.06 204 MET A O 1
ATOM 1522 N N . LEU A 1 205 ? -5.404 3.964 5.548 1.00 91.44 205 LEU A N 1
ATOM 1523 C CA . LEU A 1 205 ? -5.607 5.111 4.668 1.00 91.44 205 LEU A CA 1
ATOM 1524 C C . LEU A 1 205 ? -4.406 5.262 3.734 1.00 91.44 205 LEU A C 1
ATOM 1526 O O . LEU A 1 205 ? -3.268 5.383 4.186 1.00 91.44 205 LEU A O 1
ATOM 1530 N N . CYS A 1 206 ? -4.667 5.304 2.431 1.00 91.56 206 CYS A N 1
ATOM 1531 C CA . CYS A 1 206 ? -3.666 5.654 1.429 1.00 91.56 206 CYS A CA 1
ATOM 1532 C C . CYS A 1 206 ? -3.905 7.107 1.008 1.00 91.56 206 CYS A C 1
ATOM 1534 O O . CYS A 1 206 ? -4.945 7.393 0.416 1.00 91.56 206 CYS A O 1
ATOM 1536 N N . LEU A 1 207 ? -2.981 8.021 1.307 1.00 86.94 207 LEU A N 1
ATOM 1537 C CA . LEU A 1 207 ? -3.171 9.442 0.987 1.00 86.94 207 LEU A CA 1
ATOM 1538 C C . LEU A 1 207 ? -2.524 9.833 -0.343 1.00 86.94 207 LEU A C 1
ATOM 1540 O O . LEU A 1 207 ? -1.636 9.151 -0.858 1.00 86.94 207 LEU A O 1
ATOM 1544 N N . GLY A 1 208 ? -2.975 10.970 -0.871 1.00 83.81 208 GLY A N 1
ATOM 1545 C CA . GLY A 1 208 ? -2.453 11.557 -2.099 1.00 83.81 208 GLY A CA 1
ATOM 1546 C C . GLY A 1 208 ? -2.921 10.846 -3.370 1.00 83.81 208 GLY A C 1
ATOM 1547 O O . GLY A 1 208 ? -3.710 9.898 -3.354 1.00 83.81 208 GLY A O 1
ATOM 1548 N N . ARG A 1 209 ? -2.404 11.306 -4.510 1.00 83.19 209 ARG A N 1
ATOM 1549 C CA . ARG A 1 209 ? -2.643 10.683 -5.821 1.00 83.19 209 ARG A CA 1
ATOM 1550 C C . ARG A 1 209 ? -2.007 9.296 -5.898 1.00 83.19 209 ARG A C 1
ATOM 1552 O O . ARG A 1 209 ? -2.536 8.424 -6.587 1.00 83.19 209 ARG A O 1
ATOM 1559 N N . GLY A 1 210 ? -0.887 9.094 -5.205 1.00 87.00 210 GLY A N 1
ATOM 1560 C CA . GLY A 1 210 ? -0.247 7.795 -5.022 1.00 87.00 210 GLY A CA 1
ATOM 1561 C C . GLY A 1 210 ? -1.155 6.835 -4.279 1.00 87.00 210 GLY A C 1
ATOM 1562 O O . GLY A 1 210 ? -1.294 5.689 -4.702 1.00 87.00 210 GLY A O 1
ATOM 1563 N N . GLY A 1 211 ? -1.853 7.316 -3.251 1.00 90.00 211 GLY A N 1
ATOM 1564 C CA . GLY A 1 211 ? -2.867 6.539 -2.554 1.00 90.00 211 GLY A CA 1
ATOM 1565 C C . GLY A 1 211 ? -4.024 6.118 -3.453 1.00 90.00 211 GLY A C 1
ATOM 1566 O O . GLY A 1 211 ? -4.301 4.923 -3.557 1.00 90.00 211 GLY A O 1
ATOM 1567 N N . ASP A 1 212 ? -4.632 7.058 -4.180 1.00 88.88 212 ASP A N 1
ATOM 1568 C CA . ASP A 1 212 ? -5.719 6.762 -5.130 1.00 88.88 212 ASP A CA 1
ATOM 1569 C C . ASP A 1 212 ? -5.293 5.728 -6.192 1.00 88.88 212 ASP A C 1
ATOM 1571 O O . ASP A 1 212 ? -6.013 4.766 -6.490 1.00 88.88 212 ASP A O 1
ATOM 1575 N N . ALA A 1 213 ? -4.090 5.895 -6.748 1.00 90.25 213 ALA A N 1
ATOM 1576 C CA . ALA A 1 213 ? -3.524 4.971 -7.721 1.00 90.25 213 ALA A CA 1
ATOM 1577 C C . ALA A 1 213 ? -3.242 3.585 -7.111 1.00 90.25 213 ALA A C 1
ATOM 1579 O O . ALA A 1 213 ? -3.517 2.566 -7.753 1.00 90.25 213 ALA A O 1
ATOM 1580 N N . ALA A 1 214 ? -2.751 3.534 -5.869 1.00 93.19 214 ALA A N 1
ATOM 1581 C CA . ALA A 1 214 ? -2.488 2.290 -5.156 1.00 93.19 214 ALA A CA 1
ATOM 1582 C C . ALA A 1 214 ? -3.797 1.543 -4.885 1.00 93.19 214 ALA A C 1
ATOM 1584 O O . ALA A 1 214 ? -3.888 0.359 -5.200 1.00 93.19 214 ALA A O 1
ATOM 1585 N N . LEU A 1 215 ? -4.841 2.231 -4.414 1.00 93.12 215 LEU A N 1
ATOM 1586 C CA . LEU A 1 215 ? -6.169 1.645 -4.195 1.00 93.12 215 LEU A CA 1
ATOM 1587 C C . LEU A 1 215 ? -6.768 1.075 -5.485 1.00 93.12 215 LEU A C 1
ATOM 1589 O O . LEU A 1 215 ? -7.297 -0.039 -5.489 1.00 93.12 215 LEU A O 1
ATOM 1593 N N . SER A 1 216 ? -6.649 1.805 -6.598 1.00 91.94 216 SER A N 1
ATOM 1594 C CA . SER A 1 216 ? -7.090 1.329 -7.915 1.00 91.94 216 SER A CA 1
ATOM 1595 C C . SER A 1 216 ? -6.375 0.038 -8.327 1.00 91.94 216 SER A C 1
ATOM 1597 O O . SER A 1 216 ? -6.998 -0.891 -8.851 1.00 91.94 216 SER A O 1
ATOM 1599 N N . LEU A 1 217 ? -5.074 -0.058 -8.047 1.00 93.25 217 LEU A N 1
ATOM 1600 C CA . LEU A 1 217 ? -4.293 -1.247 -8.356 1.00 93.25 217 LEU A CA 1
ATOM 1601 C C . LEU A 1 217 ? -4.623 -2.420 -7.427 1.00 93.25 217 LEU A C 1
ATOM 1603 O O . LEU A 1 217 ? -4.835 -3.538 -7.902 1.00 93.25 217 LEU A O 1
ATOM 1607 N N . VAL A 1 218 ? -4.721 -2.161 -6.123 1.00 95.69 218 VAL A N 1
ATOM 1608 C CA . VAL A 1 218 ? -5.067 -3.155 -5.100 1.00 95.69 218 VAL A CA 1
ATOM 1609 C C . VAL A 1 218 ? -6.446 -3.747 -5.363 1.00 95.69 218 VAL A C 1
ATOM 1611 O O . VAL A 1 218 ? -6.591 -4.961 -5.299 1.00 95.69 218 VAL A O 1
ATOM 1614 N N . ARG A 1 219 ? -7.427 -2.945 -5.800 1.00 94.75 219 ARG A N 1
ATOM 1615 C CA . ARG A 1 219 ? -8.755 -3.438 -6.214 1.00 94.75 219 ARG A CA 1
ATOM 1616 C C . ARG A 1 219 ? -8.689 -4.536 -7.274 1.00 94.75 219 ARG A C 1
ATOM 1618 O O . ARG A 1 219 ? -9.559 -5.399 -7.310 1.00 94.75 219 ARG A O 1
ATOM 1625 N N . ARG A 1 220 ? -7.676 -4.499 -8.141 1.00 94.12 220 ARG A N 1
ATOM 1626 C CA . ARG A 1 220 ? -7.474 -5.489 -9.209 1.00 94.12 220 ARG A CA 1
ATOM 1627 C C . ARG A 1 220 ? -6.564 -6.638 -8.779 1.00 94.12 220 ARG A C 1
ATOM 1629 O O . ARG A 1 220 ? -6.733 -7.743 -9.280 1.00 94.12 220 ARG A O 1
ATOM 1636 N N . LEU A 1 221 ? -5.591 -6.378 -7.903 1.00 93.94 221 LEU A N 1
ATOM 1637 C CA . LEU A 1 221 ? -4.666 -7.395 -7.390 1.00 93.94 221 LEU A CA 1
ATOM 1638 C C . LEU A 1 221 ? -5.320 -8.293 -6.343 1.00 93.94 221 LEU A C 1
ATOM 1640 O O . LEU A 1 221 ? -5.147 -9.506 -6.387 1.00 93.94 221 LEU A O 1
ATOM 1644 N N . HIS A 1 222 ? -6.035 -7.685 -5.401 1.00 95.19 222 HIS A N 1
ATOM 1645 C CA . HIS A 1 222 ? -6.566 -8.336 -4.214 1.00 95.19 222 HIS A CA 1
ATOM 1646 C C . HIS A 1 222 ? -7.850 -7.626 -3.745 1.00 95.19 222 HIS A C 1
ATOM 1648 O O . HIS A 1 222 ? -7.830 -6.813 -2.822 1.00 95.19 222 HIS A O 1
ATOM 1654 N N . PRO A 1 223 ? -9.003 -7.879 -4.388 1.00 93.94 223 PRO A N 1
ATOM 1655 C CA . PRO A 1 223 ? -10.243 -7.174 -4.058 1.00 93.94 223 PRO A CA 1
ATOM 1656 C C . PRO A 1 223 ? -10.725 -7.434 -2.622 1.00 93.94 223 PRO A C 1
ATOM 1658 O O . PRO A 1 223 ? -11.413 -6.591 -2.050 1.00 93.94 223 PRO A O 1
ATOM 1661 N N . GLY A 1 224 ? -10.342 -8.564 -2.016 1.00 93.69 224 GLY A N 1
ATOM 1662 C CA . GLY A 1 224 ? -10.742 -8.924 -0.655 1.00 93.69 224 GLY A CA 1
ATOM 1663 C C . GLY A 1 224 ? -10.203 -7.975 0.417 1.00 93.69 224 GLY A C 1
ATOM 1664 O O . GLY A 1 224 ? -10.864 -7.776 1.434 1.00 93.69 224 GLY A O 1
ATOM 1665 N N . VAL A 1 225 ? -9.044 -7.339 0.197 1.00 95.12 225 VAL A N 1
ATOM 1666 C CA . VAL A 1 225 ? -8.467 -6.413 1.189 1.00 95.12 225 VAL A CA 1
ATOM 1667 C C . VAL A 1 225 ? -9.137 -5.040 1.205 1.00 95.12 225 VAL A C 1
ATOM 1669 O O . VAL A 1 225 ? -8.943 -4.297 2.159 1.00 95.12 225 VAL A O 1
ATOM 1672 N N . LEU A 1 226 ? -9.952 -4.691 0.201 1.00 92.69 226 LEU A N 1
ATOM 1673 C CA . LEU A 1 226 ? -10.558 -3.354 0.095 1.00 92.69 226 LEU A CA 1
ATOM 1674 C C . LEU A 1 226 ? -11.442 -2.993 1.288 1.00 92.69 226 LEU A C 1
ATOM 1676 O O . LEU A 1 226 ? -11.560 -1.825 1.632 1.00 92.69 226 LEU A O 1
ATOM 1680 N N . ALA A 1 227 ? -12.020 -3.992 1.950 1.00 90.88 227 ALA A N 1
ATOM 1681 C CA . ALA A 1 227 ? -12.784 -3.819 3.177 1.00 90.88 227 ALA A CA 1
ATOM 1682 C C . ALA A 1 227 ? -11.959 -3.192 4.327 1.00 90.88 227 ALA A C 1
ATOM 1684 O O . ALA A 1 227 ? -12.519 -2.622 5.262 1.00 90.88 227 ALA A O 1
ATOM 1685 N N . TRP A 1 228 ? -10.635 -3.270 4.268 1.00 92.31 228 TRP A N 1
ATOM 1686 C CA . TRP A 1 228 ? -9.725 -2.679 5.250 1.00 92.31 228 TRP A CA 1
ATOM 1687 C C . TRP A 1 228 ? -9.167 -1.327 4.812 1.00 92.31 228 TRP A C 1
ATOM 1689 O O . TRP A 1 228 ? -8.517 -0.644 5.599 1.00 92.31 228 TRP A O 1
ATOM 1699 N N . LEU A 1 229 ? -9.418 -0.933 3.565 1.00 91.81 229 LEU A N 1
ATOM 1700 C CA . LEU A 1 229 ? -8.896 0.293 2.992 1.00 91.81 229 LEU A CA 1
ATOM 1701 C C . LEU A 1 229 ? -10.002 1.336 2.999 1.00 91.81 229 LEU A C 1
ATOM 1703 O O . LEU A 1 229 ? -11.040 1.177 2.355 1.00 91.81 229 LEU A O 1
ATOM 1707 N N . ALA A 1 230 ? -9.784 2.412 3.740 1.00 78.94 230 ALA A N 1
ATOM 1708 C CA . ALA A 1 230 ? -10.741 3.496 3.840 1.00 78.94 230 ALA A CA 1
ATOM 1709 C C . ALA A 1 230 ? -10.699 4.363 2.571 1.00 78.94 230 ALA A C 1
ATOM 1711 O O . ALA A 1 230 ? -10.114 5.442 2.547 1.00 78.94 230 ALA A O 1
ATOM 1712 N N . ALA A 1 231 ? -11.327 3.870 1.502 1.00 62.72 231 ALA A N 1
ATOM 1713 C CA . ALA A 1 231 ? -11.578 4.647 0.291 1.00 62.72 231 ALA A CA 1
ATOM 1714 C C . ALA A 1 231 ? -12.640 5.743 0.519 1.00 62.72 231 ALA A C 1
ATOM 1716 O O . ALA A 1 231 ? -12.587 6.783 -0.131 1.00 62.72 231 ALA A O 1
ATOM 1717 N N . ASP A 1 232 ? -13.556 5.513 1.469 1.00 53.12 232 ASP A N 1
ATOM 1718 C CA . ASP A 1 232 ? -14.745 6.344 1.708 1.00 53.12 232 ASP A CA 1
ATOM 1719 C C . ASP A 1 232 ? -14.647 7.228 2.959 1.00 53.12 232 ASP A C 1
ATOM 1721 O O . ASP A 1 232 ? -15.626 7.871 3.338 1.00 53.12 232 ASP A O 1
ATOM 1725 N N . MET A 1 233 ? -13.483 7.294 3.618 1.00 56.19 233 MET A N 1
ATOM 1726 C CA . MET A 1 233 ? -13.309 8.309 4.658 1.00 56.19 233 MET A CA 1
ATOM 1727 C C . MET A 1 233 ? -13.416 9.686 3.997 1.00 56.19 233 MET A C 1
ATOM 1729 O O . MET A 1 233 ? -12.731 9.922 2.993 1.00 56.19 233 MET A O 1
ATOM 1733 N N . PRO A 1 234 ? -14.281 10.587 4.506 1.00 50.09 234 PRO A N 1
ATOM 1734 C CA . PRO A 1 234 ? -14.476 11.893 3.905 1.00 50.09 234 PRO A CA 1
ATOM 1735 C C . PRO A 1 234 ? -13.117 12.564 3.821 1.00 50.09 234 PRO A C 1
ATOM 1737 O O . PRO A 1 234 ? -12.432 12.736 4.833 1.00 50.09 234 PRO A O 1
ATOM 1740 N N . ARG A 1 235 ? -12.697 12.864 2.586 1.00 51.75 235 ARG A N 1
ATOM 1741 C CA . ARG A 1 235 ? -11.375 13.427 2.351 1.00 51.75 235 ARG A CA 1
ATOM 1742 C C . ARG A 1 235 ? -11.214 14.642 3.263 1.00 51.75 235 ARG A C 1
ATOM 1744 O O . ARG A 1 235 ? -12.149 15.438 3.375 1.00 51.75 235 ARG A O 1
ATOM 1751 N N . PRO A 1 236 ? -10.052 14.811 3.899 1.00 49.31 236 PRO A N 1
ATOM 1752 C CA . PRO A 1 236 ? -9.826 15.909 4.827 1.00 49.31 236 PRO A CA 1
ATOM 1753 C C . PRO A 1 236 ? -10.127 17.286 4.199 1.00 49.31 236 PRO A C 1
ATOM 1755 O O . PRO A 1 236 ? -10.603 18.199 4.867 1.00 49.31 236 PRO A O 1
ATOM 1758 N N . GLU A 1 237 ? -9.951 17.408 2.883 1.00 51.34 237 GLU A N 1
ATOM 1759 C CA . GLU A 1 237 ? -10.329 18.566 2.058 1.00 51.34 237 GLU A CA 1
ATOM 1760 C C . GLU A 1 237 ? -11.833 18.907 2.116 1.00 51.34 237 GLU A C 1
ATOM 1762 O O . GLU A 1 237 ? -12.214 20.078 2.079 1.00 51.34 237 GLU A O 1
ATOM 1767 N N . VAL A 1 238 ? -12.693 17.889 2.213 1.00 50.00 238 VAL A N 1
ATOM 1768 C CA . VAL A 1 238 ? -14.154 18.018 2.336 1.00 50.00 238 VAL A CA 1
ATOM 1769 C C . VAL A 1 238 ? -14.536 18.372 3.772 1.00 50.00 238 VAL A C 1
ATOM 1771 O O . VAL A 1 238 ? -15.377 19.247 3.979 1.00 50.00 238 VAL A O 1
ATOM 1774 N N . LEU A 1 239 ? -13.871 17.764 4.760 1.00 46.97 239 LEU A N 1
ATOM 1775 C CA . LEU A 1 239 ? -14.076 18.072 6.180 1.00 46.97 239 LEU A CA 1
ATOM 1776 C C . LEU A 1 239 ? -13.691 19.525 6.510 1.00 46.97 239 LEU A C 1
ATOM 1778 O O . LEU A 1 239 ? -14.440 20.213 7.198 1.00 46.97 239 LEU A O 1
ATOM 1782 N N . GLY A 1 240 ? -12.583 20.029 5.954 1.00 47.72 240 GLY A N 1
ATOM 1783 C CA . GLY A 1 240 ? -12.130 21.410 6.163 1.00 47.72 240 GLY A CA 1
ATOM 1784 C C . GLY A 1 240 ? -13.032 22.487 5.542 1.00 47.72 240 GLY A C 1
ATOM 1785 O O . GLY A 1 240 ? -13.074 23.609 6.040 1.00 47.72 240 GLY A O 1
ATOM 1786 N N . ARG A 1 241 ? -13.788 22.173 4.476 1.00 48.88 241 ARG A N 1
ATOM 1787 C CA . ARG A 1 241 ? -14.771 23.112 3.892 1.00 48.88 241 ARG A CA 1
ATOM 1788 C C . ARG A 1 241 ? -16.085 23.161 4.665 1.00 48.88 241 ARG A C 1
ATOM 1790 O O . ARG A 1 241 ? -16.715 24.212 4.690 1.00 48.88 241 ARG A O 1
ATOM 1797 N N . GLN A 1 242 ? -16.501 22.055 5.281 1.00 46.72 242 GLN A N 1
ATOM 1798 C CA . GLN A 1 242 ? -17.743 22.018 6.062 1.00 46.72 242 GLN A CA 1
ATOM 1799 C C . GLN A 1 242 ? -17.606 22.738 7.410 1.00 46.72 242 GLN A C 1
ATOM 1801 O O . GLN A 1 242 ? -18.566 23.347 7.874 1.00 46.72 242 GLN A O 1
ATOM 1806 N N . THR A 1 243 ? -16.414 22.744 8.012 1.00 46.19 243 THR A N 1
ATOM 1807 C CA . THR A 1 243 ? -16.165 23.457 9.275 1.00 46.19 243 THR A CA 1
ATOM 1808 C C . THR A 1 243 ? -15.937 24.959 9.095 1.00 46.19 243 THR A C 1
ATOM 1810 O O . THR A 1 243 ? -16.235 25.722 10.007 1.00 46.19 243 THR A O 1
ATOM 1813 N N . ALA A 1 244 ? -15.497 25.416 7.916 1.00 47.94 244 ALA A N 1
ATOM 1814 C CA . ALA A 1 244 ? -15.271 26.839 7.630 1.00 47.94 244 ALA A CA 1
A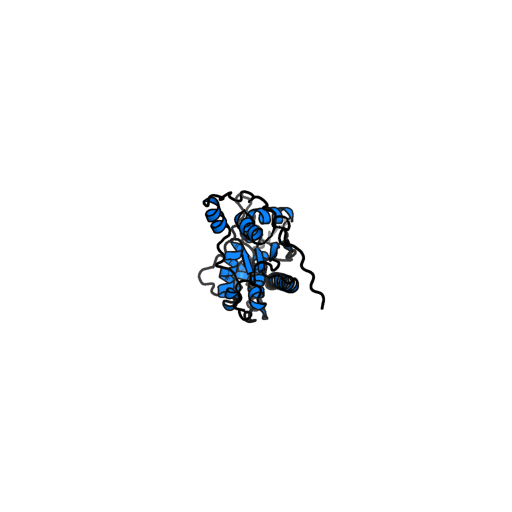TOM 1815 C C . ALA A 1 244 ? -16.561 27.684 7.499 1.00 47.94 244 ALA A C 1
ATOM 1817 O O . ALA A 1 244 ? -16.478 28.908 7.421 1.00 47.94 244 ALA A O 1
ATOM 1818 N N . GLY A 1 245 ? -17.743 27.055 7.464 1.00 41.31 245 GLY A N 1
ATOM 1819 C CA . GLY A 1 245 ? -19.043 27.731 7.350 1.00 41.31 245 GLY A CA 1
ATOM 1820 C C . GLY A 1 245 ? -19.960 27.591 8.568 1.00 41.31 245 GLY A C 1
ATOM 1821 O O . GLY A 1 245 ? -21.049 28.163 8.568 1.00 41.31 245 GLY A O 1
ATOM 1822 N N . LEU A 1 246 ? -19.557 26.843 9.599 1.00 40.75 246 LEU A N 1
ATOM 1823 C CA . LEU A 1 246 ? -20.333 26.737 10.832 1.00 40.75 246 LEU A CA 1
ATOM 1824 C C . LEU A 1 246 ? -19.862 27.827 11.803 1.00 40.75 246 LEU A C 1
ATOM 1826 O O . LEU A 1 246 ? -18.682 27.844 12.156 1.00 40.75 246 LEU A O 1
ATOM 1830 N N . PRO A 1 247 ? -20.738 28.752 12.242 1.00 39.00 247 PRO A N 1
ATOM 1831 C CA . PRO A 1 247 ? -20.357 29.735 13.241 1.00 39.00 247 PRO A CA 1
ATOM 1832 C C . PRO A 1 247 ? -19.933 28.992 14.508 1.00 39.00 247 PRO A C 1
ATOM 1834 O O . PRO A 1 247 ? -20.718 28.237 15.086 1.00 39.00 247 PRO A O 1
ATOM 1837 N N . VAL A 1 248 ? -18.685 29.206 14.929 1.00 44.53 248 VAL A N 1
ATOM 1838 C CA . VAL A 1 248 ? -18.182 28.781 16.236 1.00 44.53 248 VAL A CA 1
ATOM 1839 C C . VAL A 1 248 ? -19.087 29.429 17.276 1.00 44.53 248 VAL A C 1
ATOM 1841 O O . VAL A 1 248 ? -18.996 30.625 17.556 1.00 44.53 248 VAL A O 1
ATOM 1844 N N . ARG A 1 249 ? -20.036 28.654 17.796 1.00 40.44 249 ARG A N 1
ATOM 1845 C CA . ARG A 1 249 ? -20.955 29.096 18.838 1.00 40.44 249 ARG A CA 1
ATOM 1846 C C . ARG A 1 249 ? -20.155 29.139 20.140 1.00 40.44 249 ARG A C 1
ATOM 1848 O O . ARG A 1 249 ? -20.178 28.200 20.924 1.00 40.44 249 ARG A O 1
ATOM 1855 N N . ASN A 1 250 ? -19.418 30.230 20.339 1.00 46.44 250 ASN A N 1
ATOM 1856 C CA . ASN A 1 250 ? -18.856 30.611 21.630 1.00 46.44 250 ASN A CA 1
ATOM 1857 C C . ASN A 1 250 ? -20.015 30.890 22.592 1.00 46.44 250 ASN A C 1
ATOM 1859 O O . ASN A 1 250 ? -20.459 32.027 22.713 1.00 46.44 250 ASN A O 1
ATOM 1863 N N . GLN A 1 251 ? -20.532 29.852 23.244 1.00 47.00 251 GLN A N 1
ATOM 1864 C CA . GLN A 1 251 ? -21.298 29.989 24.477 1.00 47.00 251 GLN A CA 1
ATOM 1865 C C . GLN A 1 251 ? -20.986 28.820 25.405 1.00 47.00 251 GLN A C 1
ATOM 1867 O O . GLN A 1 251 ? -21.688 27.816 25.433 1.00 47.00 251 GLN A O 1
ATOM 1872 N N . LEU A 1 252 ? -19.939 29.004 26.200 1.00 40.25 252 LEU A N 1
ATOM 1873 C CA . LEU A 1 252 ? -19.933 28.561 27.585 1.00 40.25 252 LEU A CA 1
ATOM 1874 C C . LEU A 1 252 ? -19.573 29.792 28.418 1.00 40.25 252 LEU A C 1
ATOM 1876 O O . LEU A 1 252 ? -18.404 30.113 28.611 1.00 40.25 252 LEU A O 1
ATOM 1880 N N . SER A 1 253 ? -20.606 30.521 28.850 1.00 44.38 253 SER A N 1
ATOM 1881 C CA . SER A 1 253 ? -20.496 31.330 30.063 1.00 44.38 253 SER A CA 1
ATOM 1882 C C . SER A 1 253 ? -20.228 30.381 31.232 1.00 44.38 253 SER A C 1
ATOM 1884 O O . SER A 1 253 ? -20.881 29.335 31.303 1.00 44.38 253 SER A O 1
ATOM 1886 N N . PRO A 1 254 ? -19.322 30.717 32.162 1.00 46.00 254 PRO A N 1
ATOM 1887 C CA . PRO A 1 254 ? -19.199 29.969 33.400 1.00 46.00 254 PRO A CA 1
ATOM 1888 C C . PRO A 1 254 ? -20.492 30.150 34.202 1.00 46.00 254 PRO A C 1
ATOM 1890 O O . PRO A 1 254 ? -20.835 31.260 34.611 1.00 46.00 254 PRO A O 1
ATOM 1893 N N . ALA A 1 255 ? -21.236 29.057 34.377 1.00 43.72 255 ALA A N 1
ATOM 1894 C CA . ALA A 1 255 ? -22.284 28.992 35.378 1.00 43.72 255 ALA A CA 1
ATOM 1895 C C . ALA A 1 255 ? -21.625 29.140 36.754 1.00 43.72 255 ALA A C 1
ATOM 1897 O O . ALA A 1 255 ? -20.660 28.449 37.076 1.00 43.72 255 ALA A O 1
ATOM 1898 N N . SER A 1 256 ? -22.144 30.093 37.514 1.00 48.72 256 SER A N 1
ATOM 1899 C CA . SER A 1 256 ? -21.854 30.358 38.915 1.00 48.72 256 SER A CA 1
ATOM 1900 C C . SER A 1 256 ? -21.831 29.080 39.754 1.00 48.72 256 SER A C 1
ATOM 1902 O O . SER A 1 256 ? -22.777 28.294 39.726 1.00 48.72 256 SER A O 1
ATOM 1904 N N . GLU A 1 257 ? -20.765 28.920 40.534 1.00 42.81 257 GLU A N 1
ATOM 1905 C CA . GLU A 1 257 ? -20.655 27.951 41.621 1.00 42.81 257 GLU A CA 1
ATOM 1906 C C . GLU A 1 257 ? -21.698 28.266 42.707 1.00 42.81 257 GLU A C 1
ATOM 1908 O O . GLU A 1 257 ? -21.473 29.096 43.588 1.00 42.81 257 GLU A O 1
ATOM 1913 N N . GLU A 1 258 ? -22.853 27.603 42.668 1.00 47.38 258 GLU A N 1
ATOM 1914 C CA . GLU A 1 258 ? -23.706 27.481 43.850 1.00 47.38 258 GLU A CA 1
ATOM 1915 C C . GLU A 1 258 ? -23.201 26.317 44.708 1.00 47.38 258 GLU A C 1
ATOM 1917 O O . GLU A 1 258 ? -23.302 25.139 44.365 1.00 47.38 258 GLU A O 1
ATOM 1922 N N . SER A 1 259 ? -22.618 26.690 45.845 1.00 48.75 259 SER A N 1
ATOM 1923 C CA . SER A 1 259 ? -22.221 25.797 46.926 1.00 48.75 259 SER A CA 1
ATOM 1924 C C . SER A 1 259 ? -23.430 25.027 47.464 1.00 48.75 259 SER A C 1
ATOM 1926 O O . SER A 1 259 ? -24.334 25.622 48.047 1.00 48.75 259 SER A O 1
ATOM 1928 N N . CYS A 1 260 ? -23.419 23.698 47.345 1.00 40.91 260 CYS A N 1
ATOM 1929 C CA . CYS A 1 260 ? -24.333 22.824 48.076 1.00 40.91 260 CYS A CA 1
ATOM 1930 C C . CYS A 1 260 ? -23.529 21.988 49.080 1.00 40.91 260 CYS A C 1
ATOM 1932 O O . CYS A 1 260 ? -22.782 21.077 48.723 1.00 40.91 260 CYS A O 1
ATOM 1934 N N . SER A 1 261 ? -23.654 22.350 50.354 1.00 50.53 261 SER A N 1
ATOM 1935 C CA . SER A 1 261 ? -23.093 21.652 51.504 1.00 50.53 261 SER A CA 1
ATOM 1936 C C . SER A 1 261 ? -23.836 20.334 51.745 1.00 50.53 261 SER A C 1
ATOM 1938 O O . SER A 1 261 ? -24.963 20.311 52.237 1.00 50.53 261 SER A O 1
ATOM 1940 N N . ILE A 1 262 ? -23.194 19.208 51.427 1.00 55.62 262 ILE A N 1
ATOM 1941 C CA . ILE A 1 262 ? -23.691 17.878 51.795 1.00 55.62 262 ILE A CA 1
ATOM 1942 C C . ILE A 1 262 ? -23.162 17.533 53.188 1.00 55.62 262 ILE A C 1
ATOM 1944 O O . ILE A 1 262 ? -21.964 17.345 53.398 1.00 55.62 262 ILE A O 1
ATOM 1948 N N . GLY A 1 263 ? -24.084 17.483 54.150 1.00 50.50 263 GLY A N 1
ATOM 1949 C CA . GLY A 1 263 ? -23.827 17.086 55.528 1.00 50.50 263 GLY A CA 1
ATOM 1950 C C . GLY A 1 263 ? -23.474 15.603 55.658 1.00 50.50 263 GLY A C 1
ATOM 1951 O O . GLY A 1 263 ? -24.127 14.730 55.088 1.00 50.50 263 GLY A O 1
ATOM 1952 N N . ALA A 1 264 ? -22.453 15.329 56.467 1.00 49.78 264 ALA A N 1
ATOM 1953 C CA . ALA A 1 264 ? -22.085 13.995 56.911 1.00 49.78 264 ALA A CA 1
ATOM 1954 C C . ALA A 1 264 ? -23.180 13.402 57.816 1.00 49.78 264 ALA A C 1
ATOM 1956 O O . ALA A 1 264 ? -23.584 14.018 58.805 1.00 49.78 264 ALA A O 1
ATOM 1957 N N . ARG A 1 265 ? -23.623 12.175 57.521 1.00 52.81 265 ARG A N 1
ATOM 1958 C CA . ARG A 1 265 ? -24.294 11.314 58.501 1.00 52.81 265 ARG A CA 1
ATOM 1959 C C . ARG A 1 265 ? -23.439 10.079 58.746 1.00 52.81 265 ARG A C 1
ATOM 1961 O O . ARG A 1 265 ? -23.186 9.291 57.844 1.00 52.81 265 ARG A O 1
ATOM 1968 N N . SER A 1 266 ? -23.002 9.975 59.995 1.00 50.44 266 SER A N 1
ATOM 1969 C CA . SER A 1 266 ? -22.425 8.788 60.610 1.00 50.44 266 SER A CA 1
ATOM 1970 C C . SER A 1 266 ? -23.468 7.669 60.649 1.00 50.44 266 SER A C 1
ATOM 1972 O O . SER A 1 266 ? -24.591 7.896 61.099 1.00 50.44 266 SER A O 1
ATOM 1974 N N . CYS A 1 267 ? -23.089 6.469 60.214 1.00 48.38 267 CYS A N 1
ATOM 1975 C CA . CYS A 1 267 ? -23.777 5.234 60.568 1.00 48.38 267 CYS A CA 1
ATOM 1976 C C . CYS A 1 267 ? -22.770 4.337 61.285 1.00 48.38 267 CYS A C 1
ATOM 1978 O O . CYS A 1 267 ? -21.865 3.782 60.667 1.00 48.38 267 CYS A O 1
ATOM 1980 N N . SER A 1 268 ? -22.941 4.231 62.599 1.00 55.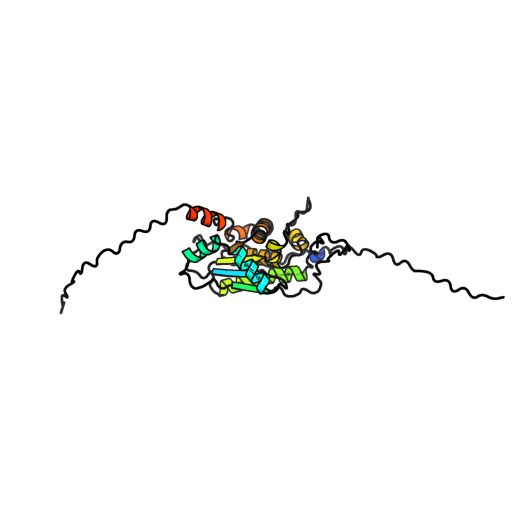19 268 SER A N 1
ATOM 1981 C CA . SER A 1 268 ? -22.383 3.171 63.429 1.00 55.19 268 SER A CA 1
ATOM 1982 C C . SER A 1 268 ? -23.466 2.115 63.616 1.00 55.19 268 SER A C 1
ATOM 1984 O O . SER A 1 268 ? -24.533 2.458 64.126 1.00 55.19 268 SER A O 1
ATOM 1986 N N . ILE A 1 269 ? -23.184 0.873 63.222 1.00 57.88 269 ILE A N 1
ATOM 1987 C CA . ILE A 1 269 ? -23.659 -0.355 63.877 1.00 57.88 269 ILE A CA 1
ATOM 1988 C C . ILE A 1 269 ? -22.494 -1.339 63.830 1.00 57.88 269 ILE A C 1
ATOM 1990 O O . ILE A 1 269 ? -21.939 -1.508 62.721 1.00 57.88 269 ILE A O 1
#

Sequence (269 aa):
MTAVGARVEAFLETPVSRRGAVRESDARRPDWLSVPAAPRCVEPFGGLTAPLRFVVFADGQDPRVIQDRIDRVWSPGLRVFAGSVRQESEWPETEVCHLGAAEGCGARAFGDGSGGRSSIEPSPLNKHALDVALSRGRHAVERAKLAGCGLFVGVACEWDAGGMRLQSPVGESDPYRRLVRCGCREFAALVGAAIAAGQIGIPMLCLGRGGDAALSLVRRLHPGVLAWLAADMPRPEVLGRQTAGLPVRNQLSPASEESCSIGARSCSI

Organism: NCBI:txid765913